Protein AF-A0A958RT63-F1 (afdb_monomer_lite)

Foldseek 3Di:
DDDDDDDPPQQDKDKDWDFFLWAVVFAADPVRHWDPDPPPPCQVVRFDFQLTHRHTRPPTDMDIDSFDWDDKDKAHQAFLCQFFVVDAQQQFGAPVRHGHDRRRHLGSTIWMWTWTDDPNATETEIEDAAFALDRPPRPRDCRLVSLLSVLQVVVCQAPVDHDPRTDDPDDHDDPPHWYKYWDFSNDALVPVVGNNSVSVVVLVVQWPKLDDDFDWFAFDLFPDPPTDTGDGITITTHPQKDFPDWDWQADDDKAWPFQPDFDPDDDPQWDWGWGDDPPTITIMIDGPSNVVQSVVDRGTDIDTDIDGHD

pLDDT: mean 93.47, std 10.34, range [34.5, 98.88]

Secondary structure (DSSP, 8-state):
----------PPPEEEEE--STTTTPPPPTTSPPP--TTSTTHHHHS-TTT--SSTTTT-EEEEESSPEEEEEEE---BHHHH-TT--GGGSB-TTSPBPPTT-BS-SS-EEEEEEEETTEEEEEEEE-PPPSS-TT-TT--HHHHHHHHHHHHHHHHH-PPPSS----SPPPPTT-EEEEEEE--S-TT-TTSHHHHHHHHHHHHSEES-SS----EE-SS--TT--EE--EEEEE-TTEEEEEEEE------EEEESSS------TTEEEEEEEETTEEEEEEEEHHHHHHHHH-SB--EEEEEEE--

Structure (mmCIF, N/CA/C/O backbone):
data_AF-A0A958RT63-F1
#
_entry.id   AF-A0A958RT63-F1
#
loop_
_atom_site.group_PDB
_atom_site.id
_atom_site.type_symbol
_atom_site.label_atom_id
_atom_site.label_alt_id
_atom_site.label_comp_id
_atom_site.label_asym_id
_atom_site.label_entity_id
_atom_site.label_seq_id
_atom_site.pdbx_PDB_ins_code
_atom_site.Cartn_x
_atom_site.Cartn_y
_atom_site.Cartn_z
_atom_site.occupancy
_atom_site.B_iso_or_equiv
_atom_site.auth_seq_id
_atom_site.auth_comp_id
_atom_site.auth_asym_id
_atom_site.auth_atom_id
_atom_site.pdbx_PDB_model_num
ATOM 1 N N . LEU A 1 1 ? -57.203 -2.622 -6.420 1.00 38.59 1 LEU A N 1
ATOM 2 C CA . LEU A 1 1 ? -55.963 -2.895 -7.184 1.00 38.59 1 LEU A CA 1
ATOM 3 C C . LEU A 1 1 ? -54.895 -1.883 -6.771 1.00 38.59 1 LEU A C 1
ATOM 5 O O . LEU A 1 1 ? -54.850 -0.788 -7.316 1.00 38.59 1 LEU A O 1
ATOM 9 N N . LYS A 1 2 ? -54.099 -2.206 -5.741 1.00 34.50 2 LYS A N 1
ATOM 10 C CA . LYS A 1 2 ? -52.935 -1.401 -5.338 1.00 34.50 2 LYS A CA 1
ATOM 11 C C . LYS A 1 2 ? -51.828 -1.645 -6.368 1.00 34.50 2 LYS A C 1
ATOM 13 O O . LYS A 1 2 ? -51.357 -2.772 -6.485 1.00 34.50 2 LYS A O 1
ATOM 18 N N . LYS A 1 3 ? -51.457 -0.621 -7.140 1.00 38.91 3 LYS A N 1
ATOM 19 C CA . LYS A 1 3 ? -50.271 -0.665 -8.003 1.00 38.91 3 LYS A CA 1
ATOM 20 C C . LYS A 1 3 ? -49.034 -0.583 -7.109 1.00 38.91 3 LYS A C 1
ATOM 22 O O . LYS A 1 3 ? -48.799 0.445 -6.484 1.00 38.91 3 LYS A O 1
ATOM 27 N N . PHE A 1 4 ? -48.280 -1.675 -7.045 1.00 39.59 4 PHE A N 1
ATOM 28 C CA . PHE A 1 4 ? -46.903 -1.676 -6.565 1.00 39.59 4 PHE A CA 1
ATOM 29 C C . PHE A 1 4 ? -46.057 -0.870 -7.558 1.00 39.59 4 PHE A C 1
ATOM 31 O O . PHE A 1 4 ? -45.876 -1.283 -8.701 1.00 39.59 4 PHE A O 1
ATOM 38 N N . GLY A 1 5 ? -45.597 0.307 -7.139 1.00 37.81 5 GLY A N 1
ATOM 39 C CA . GLY A 1 5 ? -44.543 1.040 -7.829 1.00 37.81 5 GLY A CA 1
ATOM 40 C C . GLY A 1 5 ? -43.202 0.502 -7.353 1.00 37.81 5 GLY A C 1
ATOM 41 O O . GLY A 1 5 ? -42.849 0.673 -6.191 1.00 37.81 5 GLY A O 1
ATOM 42 N N . MET A 1 6 ? -42.485 -0.184 -8.236 1.00 41.16 6 MET A N 1
ATOM 43 C CA . MET A 1 6 ? -41.121 -0.634 -7.988 1.00 41.16 6 MET A CA 1
ATOM 44 C C . MET A 1 6 ? -40.209 0.595 -8.082 1.00 41.16 6 MET A C 1
ATOM 46 O O . MET A 1 6 ? -39.990 1.134 -9.166 1.00 41.16 6 MET A O 1
ATOM 50 N N . GLN A 1 7 ? -39.754 1.094 -6.935 1.00 40.56 7 GLN A N 1
ATOM 51 C CA . GLN A 1 7 ? -38.815 2.206 -6.868 1.00 40.56 7 GLN A CA 1
ATOM 52 C C . GLN A 1 7 ? -37.409 1.633 -7.057 1.00 40.56 7 GLN A C 1
ATOM 54 O O . GLN A 1 7 ? -36.880 0.965 -6.171 1.00 40.56 7 GLN A O 1
ATOM 59 N N . PHE A 1 8 ? -36.812 1.854 -8.228 1.00 41.75 8 PHE A N 1
ATOM 60 C CA . PHE A 1 8 ? -35.381 1.637 -8.417 1.00 41.75 8 PHE A CA 1
ATOM 61 C C . PHE A 1 8 ? -34.641 2.688 -7.588 1.00 41.75 8 PHE A C 1
ATOM 63 O O . PHE A 1 8 ? -34.458 3.822 -8.023 1.00 41.75 8 PHE A O 1
ATOM 70 N N . ILE A 1 9 ? -34.255 2.330 -6.366 1.00 45.25 9 ILE A N 1
ATOM 71 C CA . ILE A 1 9 ? -33.308 3.121 -5.586 1.00 45.25 9 ILE A CA 1
ATOM 72 C C . ILE A 1 9 ? -31.926 2.754 -6.125 1.00 45.25 9 ILE A C 1
ATOM 74 O O . ILE A 1 9 ? -31.302 1.804 -5.664 1.00 45.25 9 ILE A O 1
ATOM 78 N N . SER A 1 10 ? -31.449 3.471 -7.142 1.00 53.66 10 SER A N 1
ATOM 79 C CA . SER A 1 10 ? -30.009 3.522 -7.382 1.00 53.66 10 SER A CA 1
ATOM 80 C C . SER A 1 10 ? -29.418 4.335 -6.234 1.00 53.66 10 SER A C 1
ATOM 82 O O . SER A 1 10 ? -29.466 5.566 -6.263 1.00 53.66 10 SER A O 1
ATOM 84 N N . THR A 1 11 ? -28.937 3.682 -5.178 1.00 57.94 11 THR A N 1
ATOM 85 C CA . THR A 1 11 ? -28.167 4.381 -4.147 1.00 57.94 11 THR A CA 1
ATOM 86 C C . THR A 1 11 ? -26.929 4.955 -4.838 1.00 57.94 11 THR A C 1
ATOM 88 O O . THR A 1 11 ? -26.168 4.181 -5.427 1.00 57.94 11 THR A O 1
ATOM 91 N N . PRO A 1 12 ? -26.736 6.287 -4.864 1.00 84.19 12 PRO A N 1
ATOM 92 C CA . PRO A 1 12 ? -25.543 6.856 -5.469 1.00 84.19 12 PRO A CA 1
ATOM 93 C C . PRO A 1 12 ? -24.322 6.349 -4.701 1.00 84.19 12 PRO A C 1
ATOM 95 O O . PRO A 1 12 ? -24.354 6.248 -3.473 1.00 84.19 12 PRO A O 1
ATOM 98 N N . PHE A 1 13 ? -23.252 6.023 -5.424 1.00 91.00 13 PHE A N 1
ATOM 99 C CA . PHE A 1 13 ? -21.972 5.745 -4.787 1.00 91.00 13 PHE A CA 1
ATOM 100 C C . PHE A 1 13 ? -21.527 6.976 -3.984 1.00 91.00 13 PHE A C 1
ATOM 102 O O . PHE A 1 13 ? -21.647 8.108 -4.456 1.00 91.00 13 PHE A O 1
ATOM 109 N N . GLN A 1 14 ? -21.003 6.752 -2.784 1.00 94.88 14 GLN A N 1
ATOM 110 C CA . GLN A 1 14 ? -20.321 7.763 -1.983 1.00 94.88 14 GLN A CA 1
ATOM 111 C C . GLN A 1 14 ? -18.811 7.579 -2.104 1.00 94.88 14 GLN A C 1
ATOM 113 O O . GLN A 1 14 ? -18.338 6.465 -2.326 1.00 94.88 14 GLN A O 1
ATOM 118 N N . SER A 1 15 ? -18.046 8.656 -1.939 1.00 95.50 15 SER A N 1
ATOM 119 C CA . SER A 1 15 ? -16.586 8.607 -2.017 1.00 95.50 15 SER A CA 1
ATOM 120 C C . SER A 1 15 ? -15.923 9.296 -0.831 1.00 95.50 15 SER A C 1
ATOM 122 O O . SER A 1 15 ? -16.314 10.403 -0.461 1.00 95.50 15 SER A O 1
ATOM 124 N N . ALA A 1 16 ? -14.861 8.694 -0.308 1.00 96.25 16 ALA A N 1
ATOM 125 C CA . ALA A 1 16 ? -13.940 9.306 0.639 1.00 96.25 16 ALA A CA 1
ATOM 126 C C . ALA A 1 16 ? -12.536 9.290 0.029 1.00 96.25 16 ALA A C 1
ATOM 128 O O . ALA A 1 16 ? -11.854 8.280 0.104 1.00 96.25 16 ALA A O 1
ATOM 129 N N . ILE A 1 17 ? -12.120 10.392 -0.597 1.00 96.69 17 ILE A N 1
ATOM 130 C CA . ILE A 1 17 ? -10.782 10.554 -1.193 1.00 96.69 17 ILE A CA 1
ATOM 131 C C . ILE A 1 17 ? -10.013 11.564 -0.353 1.00 96.69 17 ILE A C 1
ATOM 133 O O . ILE A 1 17 ? -10.560 12.628 -0.036 1.00 96.69 17 ILE A O 1
ATOM 137 N N . ARG A 1 18 ? -8.783 11.245 0.054 1.00 97.19 18 ARG A N 1
ATOM 138 C CA . ARG A 1 18 ? -8.004 12.106 0.950 1.00 97.19 18 ARG A CA 1
ATOM 139 C C . ARG A 1 18 ? -6.568 12.285 0.467 1.00 97.19 18 ARG A C 1
ATOM 141 O O . ARG A 1 18 ? -5.978 11.329 -0.032 1.00 97.19 18 ARG A O 1
ATOM 148 N N . PRO A 1 19 ? -6.025 13.511 0.600 1.00 97.12 19 PRO A N 1
ATOM 149 C CA . PRO A 1 19 ? -4.673 13.798 0.159 1.00 97.12 19 PRO A CA 1
ATOM 150 C C . PRO A 1 19 ? -3.654 12.992 0.967 1.00 97.12 19 PRO A C 1
ATOM 152 O O . PRO A 1 19 ? -3.833 12.761 2.165 1.00 97.12 19 PRO A O 1
ATOM 155 N N . ALA A 1 20 ? -2.594 12.562 0.297 1.00 97.50 20 ALA A N 1
ATOM 156 C CA . ALA A 1 20 ? -1.406 11.983 0.911 1.00 97.50 20 ALA A CA 1
ATOM 157 C C . ALA A 1 20 ? -0.400 13.079 1.330 1.00 97.50 20 ALA A C 1
ATOM 159 O O . ALA A 1 20 ? -0.433 14.184 0.784 1.00 97.50 20 ALA A O 1
ATOM 160 N N . ASN A 1 21 ? 0.501 12.785 2.276 1.00 97.94 21 ASN A N 1
ATOM 161 C CA . ASN A 1 21 ? 1.592 13.703 2.645 1.00 97.94 21 ASN A CA 1
ATOM 162 C C . ASN A 1 21 ? 2.723 13.771 1.606 1.00 97.94 21 ASN A C 1
ATOM 164 O O . ASN A 1 21 ? 3.535 14.696 1.633 1.00 97.94 21 ASN A O 1
ATOM 168 N N . THR A 1 22 ? 2.797 12.800 0.706 1.00 97.25 22 THR A N 1
ATOM 169 C CA . THR A 1 22 ? 3.722 12.747 -0.423 1.00 97.25 22 THR A CA 1
ATOM 170 C C . THR A 1 22 ? 3.609 14.010 -1.275 1.00 97.25 22 THR A C 1
ATOM 172 O O . THR A 1 22 ? 2.525 14.467 -1.646 1.00 97.25 22 THR A O 1
ATOM 175 N N . GLY A 1 23 ? 4.761 14.604 -1.567 1.00 96.38 23 GLY A N 1
ATOM 176 C CA . GLY A 1 23 ? 4.901 15.778 -2.415 1.00 96.38 23 GLY A CA 1
ATOM 177 C C . GLY A 1 23 ? 4.443 17.094 -1.784 1.00 96.38 23 GLY A C 1
ATOM 178 O O . GLY A 1 23 ? 4.490 18.127 -2.453 1.00 96.38 23 GLY A O 1
ATOM 179 N N . MET A 1 24 ? 4.024 17.107 -0.514 1.00 95.69 24 MET A N 1
ATOM 180 C CA . MET A 1 24 ? 3.561 18.329 0.155 1.00 95.69 24 MET A CA 1
ATOM 181 C C . MET A 1 24 ? 4.664 19.388 0.269 1.00 95.69 24 MET A C 1
ATOM 183 O O . MET A 1 24 ? 4.371 20.581 0.180 1.00 95.69 24 MET A O 1
ATOM 187 N N . ASN A 1 25 ? 5.929 18.966 0.377 1.00 94.69 25 ASN A N 1
ATOM 188 C CA . ASN A 1 25 ? 7.102 19.845 0.333 1.00 94.69 25 ASN A CA 1
ATOM 189 C C . ASN A 1 25 ? 7.843 19.806 -1.015 1.00 94.69 25 ASN A C 1
ATOM 191 O O . ASN A 1 25 ? 9.007 20.216 -1.090 1.00 94.69 25 ASN A O 1
ATOM 195 N N . ALA A 1 26 ? 7.207 19.305 -2.080 1.00 96.19 26 ALA A N 1
ATOM 196 C CA . ALA A 1 26 ? 7.799 19.332 -3.412 1.00 96.19 26 ALA A CA 1
ATOM 197 C C . ALA A 1 26 ? 8.073 20.777 -3.856 1.00 96.19 26 ALA A C 1
ATOM 199 O O . ALA A 1 26 ? 7.356 21.723 -3.506 1.00 96.19 26 ALA A O 1
ATOM 200 N N . LYS A 1 27 ? 9.122 20.960 -4.656 1.00 96.31 27 LYS A N 1
ATOM 201 C CA . LYS A 1 27 ? 9.518 22.267 -5.180 1.00 96.31 27 LYS A CA 1
ATOM 202 C C . LYS A 1 27 ? 8.966 22.472 -6.579 1.00 96.31 27 LYS A C 1
ATOM 204 O O . LYS A 1 27 ? 8.970 21.572 -7.415 1.00 96.31 27 LYS A O 1
ATOM 209 N N . LYS A 1 28 ? 8.552 23.708 -6.832 1.00 96.25 28 LYS A N 1
ATOM 210 C CA . LYS A 1 28 ? 8.104 24.155 -8.146 1.00 96.25 28 LYS A CA 1
ATOM 211 C C . LYS A 1 28 ? 9.287 24.440 -9.069 1.00 96.25 28 LYS A C 1
ATOM 213 O O . LYS A 1 28 ? 10.361 24.844 -8.620 1.00 96.25 28 LYS A O 1
ATOM 218 N N . LEU A 1 29 ? 9.050 24.270 -10.362 1.00 94.56 29 LEU A N 1
ATOM 219 C CA . LEU A 1 29 ? 9.883 24.771 -11.446 1.00 94.56 29 LEU A CA 1
ATOM 220 C C . LEU A 1 29 ? 9.826 26.315 -11.507 1.00 94.56 29 LEU A C 1
ATOM 222 O O . LEU A 1 29 ? 8.943 26.922 -10.891 1.00 94.56 29 LEU A O 1
ATOM 226 N N . PRO A 1 30 ? 10.738 26.979 -12.250 1.00 94.88 30 PRO A N 1
ATOM 227 C CA . PRO A 1 30 ? 10.751 28.442 -12.371 1.00 94.88 30 PRO A CA 1
ATOM 228 C C . PRO A 1 30 ? 9.450 29.060 -12.906 1.00 94.88 30 PRO A C 1
ATOM 230 O O . PRO A 1 30 ? 9.164 30.218 -12.616 1.00 94.88 30 PRO A O 1
ATOM 233 N N . ASP A 1 31 ? 8.657 28.299 -13.663 1.00 94.88 31 ASP A N 1
ATOM 234 C CA . ASP A 1 31 ? 7.349 28.712 -14.189 1.00 94.88 31 ASP A CA 1
ATOM 235 C C . ASP A 1 31 ? 6.191 28.534 -13.182 1.00 94.88 31 ASP A C 1
ATOM 237 O O . ASP A 1 31 ? 5.042 28.850 -13.485 1.00 94.88 31 ASP A O 1
ATOM 241 N N . GLY A 1 32 ? 6.482 28.041 -11.974 1.00 95.31 32 GLY A N 1
ATOM 242 C CA . GLY A 1 32 ? 5.507 27.806 -10.913 1.00 95.31 32 GLY A CA 1
ATOM 243 C C . GLY A 1 32 ? 4.777 26.459 -10.985 1.00 95.31 32 GLY A C 1
ATOM 244 O O . GLY A 1 32 ? 3.941 26.199 -10.111 1.00 95.31 32 GLY A O 1
ATOM 245 N N . SER A 1 33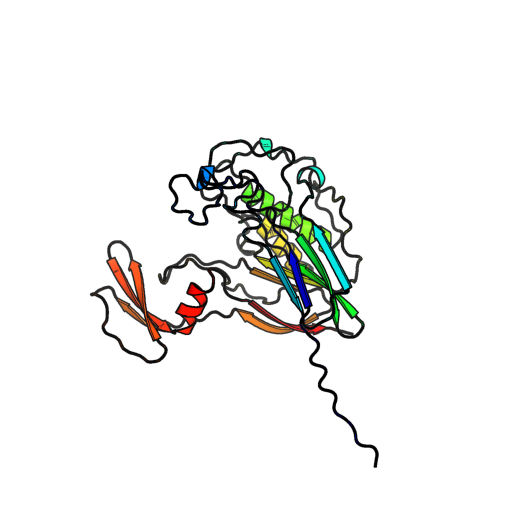 ? 5.083 25.608 -11.969 1.00 95.50 33 SER A N 1
ATOM 246 C CA . SER A 1 33 ? 4.536 24.252 -12.100 1.00 95.50 33 SER A CA 1
ATOM 247 C C . SER A 1 33 ? 5.326 23.219 -11.283 1.00 95.50 33 SER A C 1
ATOM 249 O O . SER A 1 33 ? 6.412 23.503 -10.780 1.00 95.50 33 SER A O 1
ATOM 251 N N . TYR A 1 34 ? 4.778 22.014 -11.126 1.00 96.38 34 TYR A N 1
ATOM 252 C CA . TYR A 1 34 ? 5.502 20.856 -10.596 1.00 96.38 34 TYR A CA 1
ATOM 253 C C . TYR A 1 34 ? 5.898 19.930 -11.749 1.00 96.38 34 TYR A C 1
ATOM 255 O O . TYR A 1 34 ? 5.151 19.798 -12.718 1.00 96.38 34 TYR A O 1
ATOM 263 N N . THR A 1 35 ? 7.046 19.260 -11.640 1.00 92.88 35 THR A N 1
ATOM 264 C CA . THR A 1 35 ? 7.364 18.157 -12.558 1.00 92.88 35 THR A CA 1
ATOM 265 C C . THR A 1 35 ? 6.548 16.921 -12.180 1.00 92.88 35 THR A C 1
ATOM 267 O O . THR A 1 35 ? 6.271 16.690 -11.010 1.00 92.88 35 THR A O 1
ATOM 270 N N . THR A 1 36 ? 6.191 16.099 -13.160 1.00 90.94 36 THR A N 1
ATOM 271 C CA . THR A 1 36 ? 5.646 14.744 -12.950 1.00 90.94 36 THR A CA 1
ATOM 272 C C . THR A 1 36 ? 6.574 13.672 -13.521 1.00 90.94 36 THR A C 1
ATOM 274 O O . THR A 1 36 ? 6.259 12.488 -13.510 1.00 90.94 36 THR A O 1
ATOM 277 N N . ASN A 1 37 ? 7.728 14.087 -14.052 1.00 88.25 37 ASN A N 1
ATOM 278 C CA . ASN A 1 37 ? 8.655 13.224 -14.761 1.00 88.25 37 ASN A CA 1
ATOM 279 C C . ASN A 1 37 ? 9.886 12.940 -13.897 1.00 88.25 37 ASN A C 1
ATOM 281 O O . ASN A 1 37 ? 10.721 13.822 -13.673 1.00 88.25 37 ASN A O 1
ATOM 285 N N . THR A 1 38 ? 10.033 11.687 -13.476 1.00 82.56 38 THR A N 1
ATOM 286 C CA . THR A 1 38 ? 11.207 11.175 -12.755 1.00 82.56 38 THR A CA 1
ATOM 287 C C . THR A 1 38 ? 12.463 11.078 -13.630 1.00 82.56 38 THR A C 1
ATOM 289 O O . THR A 1 38 ? 13.547 10.859 -13.107 1.00 82.56 38 THR A O 1
ATOM 292 N N . ASN A 1 39 ? 12.373 11.316 -14.945 1.00 86.19 39 ASN A N 1
ATOM 293 C CA . ASN A 1 39 ? 13.539 11.478 -15.826 1.00 86.19 39 ASN A CA 1
ATOM 294 C C . ASN A 1 39 ? 14.049 12.926 -15.898 1.00 86.19 39 ASN A C 1
ATOM 296 O O . ASN A 1 39 ? 15.041 13.198 -16.574 1.00 86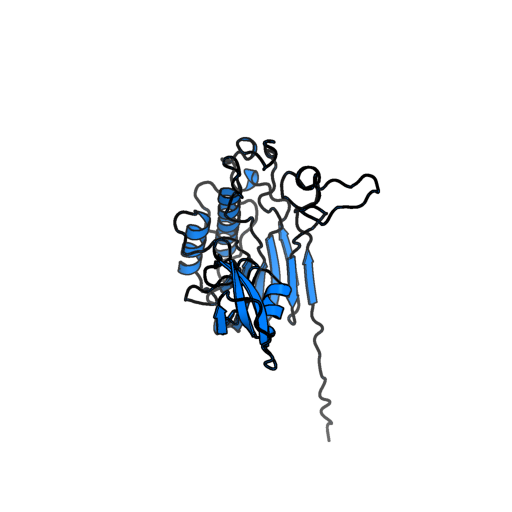.19 39 ASN A O 1
ATOM 300 N N . HIS A 1 40 ? 13.380 13.881 -15.243 1.00 86.19 40 HIS A N 1
ATOM 301 C CA . HIS A 1 40 ? 13.876 15.253 -15.172 1.00 86.19 40 HIS A CA 1
ATOM 302 C C . HIS A 1 40 ? 15.245 15.270 -14.463 1.00 86.19 40 HIS A C 1
ATOM 304 O O . HIS A 1 40 ? 15.350 14.700 -13.381 1.00 86.19 40 HIS A O 1
ATOM 310 N N . PRO A 1 41 ? 16.290 15.942 -14.982 1.00 87.31 41 PRO A N 1
ATOM 311 C CA . PRO A 1 41 ? 17.648 15.855 -14.420 1.00 87.31 41 PRO A CA 1
ATOM 312 C C . PRO A 1 41 ? 17.733 16.269 -12.942 1.00 87.31 41 PRO A C 1
ATOM 314 O O . PRO A 1 41 ? 18.553 15.749 -12.191 1.00 87.31 41 PRO A O 1
ATOM 317 N N . ASP A 1 42 ? 16.851 17.172 -12.510 1.00 90.38 42 ASP A N 1
ATOM 318 C CA . ASP A 1 42 ? 16.749 17.626 -11.121 1.00 90.38 42 ASP A CA 1
ATOM 319 C C . ASP A 1 42 ? 15.573 17.014 -10.336 1.00 90.38 42 ASP A C 1
ATOM 321 O O . ASP A 1 42 ? 15.233 17.543 -9.278 1.00 90.38 42 ASP A O 1
ATOM 325 N N . TRP A 1 43 ? 14.935 15.930 -10.808 1.00 90.12 43 TRP A N 1
ATOM 326 C CA . TRP A 1 43 ? 13.744 15.350 -10.155 1.00 90.12 43 TRP A CA 1
ATOM 327 C C . TRP A 1 43 ? 13.960 15.143 -8.652 1.00 90.12 43 TRP A C 1
ATOM 329 O O . TRP A 1 43 ? 13.121 15.524 -7.842 1.00 90.12 43 TRP A O 1
ATOM 339 N N . LEU A 1 44 ? 15.140 14.651 -8.263 1.00 90.25 44 LEU A N 1
ATOM 340 C CA . LEU A 1 44 ? 15.462 14.369 -6.870 1.00 90.25 44 LEU A CA 1
ATOM 341 C C . LEU A 1 44 ? 15.559 15.648 -6.021 1.00 90.25 44 LEU A C 1
ATOM 343 O O . LEU A 1 44 ? 15.223 15.644 -4.841 1.00 90.25 44 LEU A O 1
ATOM 347 N N . LYS A 1 45 ? 15.995 16.775 -6.598 1.00 92.00 45 LYS A N 1
ATOM 348 C CA . LYS A 1 45 ? 16.037 18.076 -5.901 1.00 92.00 45 LYS A CA 1
ATOM 349 C C . LYS A 1 45 ? 14.653 18.716 -5.784 1.00 92.00 45 LYS A C 1
ATOM 351 O O . LYS A 1 45 ? 14.459 19.540 -4.886 1.00 92.00 45 LYS A O 1
ATOM 356 N N . LEU A 1 46 ? 13.755 18.374 -6.708 1.00 95.00 46 LEU A N 1
ATOM 357 C CA . LEU A 1 46 ? 12.381 18.866 -6.778 1.00 95.00 46 LEU A CA 1
ATOM 358 C C . LEU A 1 46 ? 11.424 18.045 -5.906 1.00 95.00 46 LEU A C 1
ATOM 360 O O . LEU A 1 46 ? 10.455 18.605 -5.404 1.00 95.00 46 LEU A O 1
ATOM 364 N N . ALA A 1 47 ? 11.714 16.763 -5.684 1.00 94.88 47 ALA A N 1
ATOM 365 C CA . ALA A 1 47 ? 10.919 15.898 -4.827 1.00 94.88 47 ALA A CA 1
ATOM 366 C C . ALA A 1 47 ? 10.905 16.367 -3.361 1.00 94.88 47 ALA A C 1
ATOM 368 O O . ALA A 1 47 ? 11.908 16.883 -2.840 1.00 94.88 47 ALA A O 1
ATOM 369 N N . ASP A 1 48 ? 9.773 16.127 -2.697 1.00 95.25 48 ASP A N 1
ATOM 370 C CA . ASP A 1 48 ? 9.628 16.247 -1.249 1.00 95.25 48 ASP A CA 1
ATOM 371 C C . ASP A 1 48 ? 10.705 15.414 -0.543 1.00 95.25 48 ASP A C 1
ATOM 373 O O . ASP A 1 48 ? 10.945 14.250 -0.864 1.00 95.25 48 ASP A O 1
ATOM 377 N N . HIS A 1 49 ? 11.379 16.055 0.408 1.00 92.06 49 HIS A N 1
ATOM 378 C CA . HIS A 1 49 ? 12.471 15.476 1.181 1.00 92.06 49 HIS A CA 1
ATOM 379 C C . HIS A 1 49 ? 12.049 14.377 2.137 1.00 92.06 49 HIS A C 1
ATOM 381 O O . HIS A 1 49 ? 12.774 13.403 2.308 1.00 92.06 49 HIS A O 1
ATOM 387 N N . ASP A 1 50 ? 10.891 14.537 2.756 1.00 92.25 50 ASP A N 1
ATOM 388 C CA . ASP A 1 50 ? 10.511 13.715 3.894 1.00 92.25 50 ASP A CA 1
ATOM 389 C C . ASP A 1 50 ? 9.691 12.504 3.467 1.00 92.25 50 ASP A C 1
ATOM 391 O O . ASP A 1 50 ? 9.887 11.395 3.966 1.00 92.25 50 ASP A O 1
ATOM 395 N N . ASN A 1 51 ? 8.769 12.721 2.530 1.00 94.06 51 ASN A N 1
ATOM 396 C CA . ASN A 1 51 ? 7.767 11.731 2.151 1.00 94.06 51 ASN A CA 1
ATOM 397 C C . ASN A 1 51 ? 7.895 11.261 0.704 1.00 94.06 51 ASN A C 1
ATOM 399 O O . ASN A 1 51 ? 7.121 10.403 0.303 1.00 94.06 51 ASN A O 1
ATOM 403 N N . PHE A 1 52 ? 8.868 11.780 -0.059 1.00 93.62 52 PHE A N 1
ATOM 404 C CA . PHE A 1 52 ? 8.918 11.653 -1.519 1.00 93.62 52 PHE A CA 1
ATOM 405 C C . PHE A 1 52 ? 7.680 12.275 -2.201 1.00 93.62 52 PHE A C 1
ATOM 407 O O . PHE A 1 52 ? 6.733 12.702 -1.546 1.00 93.62 52 PHE A O 1
ATOM 414 N N . GLY A 1 53 ? 7.712 12.397 -3.527 1.00 95.12 53 GLY A N 1
ATOM 415 C CA . GLY A 1 53 ? 6.653 12.974 -4.354 1.00 95.12 53 GLY A CA 1
ATOM 416 C C . GLY A 1 53 ? 7.104 14.258 -5.047 1.00 95.12 53 GLY A C 1
ATOM 417 O O . GLY A 1 53 ? 7.767 15.107 -4.452 1.00 95.12 53 GLY A O 1
ATOM 418 N N . LEU A 1 54 ? 6.776 14.388 -6.326 1.00 96.56 54 LEU A N 1
ATOM 419 C CA . LEU A 1 54 ? 7.140 15.492 -7.208 1.00 96.56 54 LEU A CA 1
ATOM 420 C C . LEU A 1 54 ? 6.082 16.603 -7.242 1.00 96.56 54 LEU A C 1
ATOM 422 O O . LEU A 1 54 ? 6.383 17.710 -7.689 1.00 96.56 54 LEU A O 1
ATOM 426 N N . PHE A 1 55 ? 4.872 16.337 -6.746 1.00 96.81 55 PHE A N 1
ATOM 427 C CA . PHE A 1 55 ? 3.796 17.317 -6.606 1.00 96.81 55 PHE A CA 1
ATOM 428 C C . PHE A 1 55 ? 2.889 17.002 -5.403 1.00 96.81 55 PHE A C 1
ATOM 430 O O . PHE A 1 55 ? 2.798 15.843 -5.000 1.00 96.81 55 PHE A O 1
ATOM 437 N N . PRO A 1 56 ? 2.191 18.001 -4.829 1.00 97.50 56 PRO A N 1
ATOM 438 C CA . PRO A 1 56 ? 1.374 17.806 -3.635 1.00 97.50 56 PRO A CA 1
ATOM 439 C C . PRO A 1 56 ? 0.311 16.721 -3.797 1.00 97.50 56 PRO A C 1
ATOM 441 O O . PRO A 1 56 ? -0.437 16.724 -4.777 1.00 97.50 56 PRO A O 1
ATOM 444 N N . ALA A 1 57 ? 0.212 15.853 -2.789 1.00 96.19 57 ALA A N 1
ATOM 445 C CA . ALA A 1 57 ? -0.761 14.771 -2.700 1.00 96.19 57 ALA A CA 1
ATOM 446 C C . ALA A 1 57 ? -0.626 13.692 -3.797 1.00 96.19 57 ALA A C 1
ATOM 448 O O . ALA A 1 57 ? -1.585 12.964 -4.079 1.00 96.19 57 ALA A O 1
ATOM 449 N N . GLU A 1 58 ? 0.556 13.552 -4.406 1.00 95.56 58 GLU A N 1
ATOM 450 C CA . GLU A 1 58 ? 0.891 12.392 -5.243 1.00 95.56 58 GLU A CA 1
ATOM 451 C C . GLU A 1 58 ? 0.643 11.098 -4.450 1.00 95.56 58 GLU A C 1
ATOM 453 O O . GLU A 1 58 ? 0.898 11.071 -3.258 1.00 95.56 58 GLU A O 1
ATOM 458 N N . TYR A 1 59 ? 0.108 10.034 -5.049 1.00 94.81 59 TYR A N 1
ATOM 459 C CA . TYR A 1 59 ? -0.252 8.787 -4.335 1.00 94.81 59 TYR A CA 1
ATOM 460 C C . TYR A 1 59 ? -1.368 8.907 -3.275 1.00 94.81 59 TYR A C 1
ATOM 462 O O . TYR A 1 59 ? -1.462 8.077 -2.370 1.00 94.81 59 TYR A O 1
ATOM 470 N N . SER A 1 60 ? -2.244 9.912 -3.391 1.00 96.75 60 SER A N 1
ATOM 471 C CA . SER A 1 60 ? -3.493 9.970 -2.616 1.00 96.75 60 SER A CA 1
ATOM 472 C C . SER A 1 60 ? -4.329 8.698 -2.759 1.00 96.75 60 SER A C 1
ATOM 474 O O . SER A 1 60 ? -4.361 8.063 -3.812 1.00 96.75 60 SER A O 1
ATOM 476 N N . SER A 1 61 ? -5.065 8.368 -1.706 1.00 95.56 61 SER A N 1
ATOM 477 C CA . SER A 1 61 ? -5.897 7.171 -1.601 1.00 95.56 61 SER A CA 1
ATOM 478 C C . SER A 1 61 ? -7.374 7.543 -1.436 1.00 95.56 61 SER A C 1
ATOM 480 O O . SER A 1 61 ? -7.738 8.680 -1.102 1.00 95.56 61 SER A O 1
ATOM 482 N N . GLY A 1 62 ? -8.263 6.581 -1.683 1.00 95.94 62 GLY A N 1
ATOM 483 C CA . GLY A 1 62 ? -9.678 6.787 -1.420 1.00 95.94 62 GLY A CA 1
ATOM 484 C C . GLY A 1 62 ? -10.543 5.539 -1.505 1.00 95.94 62 GLY A C 1
ATOM 485 O O . GLY A 1 62 ? -10.152 4.519 -2.063 1.00 95.94 62 GLY A O 1
ATOM 486 N N . LEU A 1 63 ? -11.748 5.662 -0.951 1.00 97.75 63 LEU A N 1
ATOM 487 C CA . LEU A 1 63 ? -12.823 4.677 -1.008 1.00 97.75 63 LEU A CA 1
ATOM 488 C C . LEU A 1 63 ? -13.939 5.174 -1.923 1.00 97.75 63 LEU A C 1
ATOM 490 O O . LEU A 1 63 ? -14.349 6.331 -1.813 1.00 97.75 63 LEU A O 1
ATOM 494 N N . ILE A 1 64 ? -14.503 4.284 -2.738 1.00 97.31 64 ILE A N 1
ATOM 495 C CA . ILE A 1 64 ? -15.803 4.477 -3.388 1.00 97.31 64 ILE A CA 1
ATOM 496 C C . ILE A 1 64 ? -16.727 3.355 -2.909 1.00 97.31 64 ILE A C 1
ATOM 498 O O . ILE A 1 64 ? -16.397 2.180 -3.037 1.00 97.31 64 ILE A O 1
ATOM 502 N N . SER A 1 65 ? -17.880 3.707 -2.344 1.00 96.44 65 SER A N 1
ATOM 503 C CA . SER A 1 65 ? -18.774 2.781 -1.646 1.00 96.44 65 SER A CA 1
ATOM 504 C C . SER A 1 65 ? -20.213 2.898 -2.144 1.00 96.44 65 SER A C 1
ATOM 506 O O . SER A 1 65 ? -20.751 3.997 -2.260 1.00 96.44 65 SER A O 1
ATOM 508 N N . LYS A 1 66 ? -20.871 1.757 -2.389 1.00 95.50 66 LYS A N 1
ATOM 509 C CA . LYS A 1 66 ? -22.338 1.692 -2.571 1.00 95.50 66 LYS A CA 1
ATOM 510 C C . LYS A 1 66 ? -23.098 1.819 -1.245 1.00 95.50 66 LYS A C 1
ATOM 512 O O . LYS A 1 66 ? -24.294 2.098 -1.245 1.00 95.50 66 LYS A O 1
ATOM 517 N N . PHE A 1 67 ? -22.411 1.577 -0.132 1.00 95.56 67 PHE A N 1
ATOM 518 C CA . PHE A 1 67 ? -22.941 1.670 1.222 1.00 95.56 67 PHE A CA 1
ATOM 519 C C . PHE A 1 67 ? -22.737 3.084 1.784 1.00 95.56 67 PHE A C 1
ATOM 521 O O . PHE A 1 67 ? -21.702 3.695 1.492 1.00 95.56 67 PHE A O 1
ATOM 528 N N . PRO A 1 68 ? -23.671 3.610 2.598 1.00 95.94 68 PRO A N 1
ATOM 529 C CA . PRO A 1 68 ? -23.515 4.920 3.223 1.00 95.94 68 PRO A CA 1
ATOM 530 C C . PRO A 1 68 ? -22.242 5.008 4.068 1.00 95.94 68 PRO A C 1
ATOM 532 O O . PRO A 1 68 ? -21.967 4.093 4.842 1.00 95.94 68 PRO A O 1
ATOM 535 N N . ILE A 1 69 ? -21.506 6.114 3.947 1.00 97.19 69 ILE A N 1
ATOM 536 C CA . ILE A 1 69 ? -20.372 6.467 4.807 1.00 97.19 69 ILE A CA 1
ATOM 537 C C . ILE A 1 69 ? -20.917 7.270 5.995 1.00 97.19 69 ILE A C 1
ATOM 539 O O . ILE A 1 69 ? -21.537 8.315 5.803 1.00 97.19 69 ILE A O 1
ATOM 543 N N . LEU A 1 70 ? -20.699 6.789 7.221 1.00 96.94 70 LEU A N 1
ATOM 544 C CA . LEU A 1 70 ? -21.106 7.482 8.453 1.00 96.94 70 LEU A CA 1
ATOM 545 C C . LEU A 1 70 ? -20.015 8.374 9.014 1.00 96.94 70 LEU A C 1
ATOM 547 O O . LEU A 1 70 ? -20.298 9.446 9.540 1.00 96.94 70 LEU A O 1
ATOM 551 N N . ASN A 1 71 ? -18.781 7.888 8.960 1.00 97.56 71 ASN A N 1
ATOM 552 C CA . ASN A 1 71 ? -17.651 8.542 9.581 1.00 97.56 71 ASN A CA 1
ATOM 553 C C . ASN A 1 71 ? -16.400 8.327 8.740 1.00 97.56 71 ASN A C 1
ATOM 555 O O . ASN A 1 71 ? -16.259 7.322 8.042 1.00 97.56 71 ASN A O 1
ATOM 559 N N . LEU A 1 72 ? -15.493 9.288 8.831 1.00 97.69 72 LEU A N 1
ATOM 560 C CA . LEU A 1 72 ? -14.185 9.212 8.218 1.00 97.69 72 LEU A CA 1
ATOM 561 C C . LEU A 1 72 ? -13.164 9.801 9.180 1.00 97.69 72 LEU A C 1
ATOM 563 O O . LEU A 1 72 ? -13.193 10.998 9.463 1.00 97.69 72 LEU A O 1
ATOM 567 N N . ASN A 1 73 ? -12.242 8.960 9.625 1.00 97.56 73 ASN A N 1
ATOM 568 C CA . ASN A 1 73 ? -11.075 9.357 10.387 1.00 97.56 73 ASN A CA 1
ATOM 569 C C . ASN A 1 73 ? -9.833 9.239 9.496 1.00 97.56 73 ASN A C 1
ATOM 571 O O . ASN A 1 73 ? -9.629 8.222 8.836 1.00 97.56 73 ASN A O 1
ATOM 575 N N . VAL A 1 74 ? -9.018 10.290 9.451 1.00 98.00 74 VAL A N 1
ATOM 576 C CA . VAL A 1 74 ? -7.813 10.355 8.615 1.00 98.00 74 VAL A CA 1
ATOM 577 C C . VAL A 1 74 ? -6.652 10.735 9.507 1.00 98.00 74 VAL A C 1
ATOM 579 O O . VAL A 1 74 ? -6.716 11.744 10.203 1.00 98.00 74 VAL A O 1
ATOM 582 N N . ILE A 1 75 ? -5.594 9.938 9.462 1.00 98.19 75 ILE A N 1
ATOM 583 C CA . ILE A 1 75 ? -4.372 10.161 10.219 1.00 98.19 75 ILE A CA 1
ATOM 584 C C . ILE A 1 75 ? -3.261 10.379 9.204 1.00 98.19 75 ILE A C 1
ATOM 586 O O . ILE A 1 75 ? -2.822 9.450 8.526 1.00 98.19 75 ILE A O 1
ATOM 590 N N . SER A 1 76 ? -2.825 11.624 9.084 1.00 95.94 76 SER A N 1
ATOM 591 C CA . SER A 1 76 ? -1.715 12.013 8.213 1.00 95.94 76 SER A CA 1
ATOM 592 C C . SER A 1 76 ? -0.620 12.737 8.994 1.00 95.94 76 SER A C 1
ATOM 594 O O . SER A 1 76 ? 0.549 12.610 8.673 1.00 95.94 76 SER A O 1
ATOM 596 N N . ASP A 1 77 ? -0.950 13.445 10.065 1.00 95.94 77 ASP A N 1
ATOM 597 C CA . ASP A 1 77 ? -0.034 14.316 10.806 1.00 95.94 77 ASP A CA 1
ATOM 598 C C . ASP A 1 77 ? 0.586 13.677 12.061 1.00 95.94 77 ASP A C 1
ATOM 600 O O . ASP A 1 77 ? 1.364 14.332 12.760 1.00 95.94 77 ASP A O 1
ATOM 604 N N . LEU A 1 78 ? 0.298 12.398 12.339 1.00 97.69 78 LEU A N 1
ATOM 605 C CA . LEU A 1 78 ? 0.914 11.659 13.444 1.00 97.69 78 LEU A CA 1
ATOM 606 C C . LEU A 1 78 ? 2.432 11.614 13.254 1.00 97.69 78 LEU A C 1
ATOM 608 O O . LEU A 1 78 ? 2.920 11.000 12.305 1.00 97.69 78 LEU A O 1
ATOM 612 N N . LYS A 1 79 ? 3.190 12.225 14.167 1.00 97.62 79 LYS A N 1
ATOM 613 C CA . LYS A 1 79 ? 4.655 12.177 14.126 1.00 97.62 79 LYS A CA 1
ATOM 614 C C . LYS A 1 79 ? 5.143 10.801 14.543 1.00 97.62 79 LYS A C 1
ATOM 616 O O . LYS A 1 79 ? 4.631 10.221 15.497 1.00 97.62 79 LYS A O 1
ATOM 621 N N . TRP A 1 80 ? 6.176 10.294 13.876 1.00 97.31 80 TRP A N 1
ATOM 622 C CA . TRP A 1 80 ? 6.706 8.967 14.183 1.00 97.31 80 TRP A CA 1
ATOM 623 C C . TRP A 1 80 ? 7.211 8.888 15.624 1.00 97.31 80 TRP A C 1
ATOM 625 O O . TRP A 1 80 ? 6.835 7.975 16.345 1.00 97.31 80 TRP A O 1
ATOM 635 N N . LYS A 1 81 ? 7.934 9.903 16.102 1.00 96.19 81 LYS A N 1
ATOM 636 C CA . LYS A 1 81 ? 8.375 9.989 17.505 1.00 96.19 81 LYS A CA 1
ATOM 637 C C . LYS A 1 81 ? 7.237 9.970 18.541 1.00 96.19 81 LYS A C 1
ATOM 639 O O . LYS A 1 81 ? 7.487 9.661 19.698 1.00 96.19 81 LYS A O 1
ATOM 644 N N . ASP A 1 82 ? 6.010 10.325 18.155 1.00 96.62 82 ASP A N 1
ATOM 645 C CA . ASP A 1 82 ? 4.853 10.301 19.057 1.00 96.62 82 ASP A CA 1
ATOM 646 C C . ASP A 1 82 ? 4.202 8.906 19.073 1.00 96.62 82 ASP A C 1
ATOM 648 O O . ASP A 1 82 ? 3.445 8.592 19.985 1.00 96.62 82 ASP A O 1
ATOM 652 N N . PHE A 1 83 ? 4.512 8.059 18.084 1.00 97.19 83 PHE A N 1
ATOM 653 C CA . PHE A 1 83 ? 4.165 6.640 18.061 1.00 97.19 83 PHE A CA 1
ATOM 654 C C . PHE A 1 83 ? 5.285 5.757 18.622 1.00 97.19 83 PHE A C 1
ATOM 656 O O . PHE A 1 83 ? 4.986 4.812 19.332 1.00 97.19 83 PHE A O 1
ATOM 663 N N . ASP A 1 84 ? 6.555 6.061 18.358 1.00 96.94 84 ASP A N 1
ATOM 664 C CA . ASP A 1 84 ? 7.726 5.376 18.916 1.00 96.94 84 ASP A CA 1
ATOM 665 C C . ASP A 1 84 ? 8.750 6.423 19.395 1.00 96.94 84 ASP A C 1
ATOM 667 O O . ASP A 1 84 ? 9.596 6.871 18.613 1.00 96.94 84 ASP A O 1
ATOM 671 N N . PRO A 1 85 ? 8.701 6.832 20.678 1.00 95.44 85 PRO A N 1
ATOM 672 C CA . PRO A 1 85 ? 9.608 7.848 21.220 1.00 95.44 85 PRO A CA 1
ATOM 673 C C . PRO A 1 85 ? 11.080 7.436 21.265 1.00 95.44 85 PRO A C 1
ATOM 675 O O . PRO A 1 85 ? 11.935 8.277 21.543 1.00 95.44 85 PRO A O 1
ATOM 678 N N . SER A 1 86 ? 11.386 6.153 21.042 1.00 93.94 86 SER A N 1
ATOM 679 C CA . SER A 1 86 ? 12.763 5.657 21.006 1.00 93.94 86 SER A CA 1
ATOM 680 C C . SER A 1 86 ? 13.425 5.834 19.637 1.00 93.94 86 SER A C 1
ATOM 682 O O . SER A 1 86 ? 14.652 5.772 19.541 1.00 93.94 86 SER A O 1
ATOM 684 N N . PHE A 1 87 ? 12.635 6.085 18.590 1.00 95.31 87 PHE A N 1
ATOM 685 C CA . PHE A 1 87 ? 13.123 6.221 17.226 1.00 95.31 87 PHE A CA 1
ATOM 686 C C . PHE A 1 87 ? 13.538 7.668 16.904 1.00 95.31 87 PHE A C 1
ATOM 688 O O . PHE A 1 87 ? 12.764 8.606 17.096 1.00 95.31 87 PHE A O 1
ATOM 695 N N . ASP A 1 88 ? 14.749 7.856 16.361 1.00 95.94 88 ASP A N 1
ATOM 696 C CA . ASP A 1 88 ? 15.239 9.151 15.857 1.00 95.94 88 ASP A CA 1
ATOM 697 C C . ASP A 1 88 ? 15.429 9.106 14.329 1.00 95.94 88 ASP A C 1
ATOM 699 O O . ASP A 1 88 ? 16.462 8.621 13.851 1.00 95.94 88 ASP A O 1
ATOM 703 N N . PRO A 1 89 ? 14.481 9.648 13.536 1.00 96.81 89 PRO A N 1
ATOM 704 C CA . PRO A 1 89 ? 14.618 9.703 12.082 1.00 96.81 89 PRO A CA 1
ATOM 705 C C . PRO A 1 89 ? 15.862 10.471 11.614 1.00 96.81 89 PRO A C 1
ATOM 707 O O . PRO A 1 89 ? 16.392 10.175 10.545 1.00 96.81 89 PRO A O 1
ATOM 710 N N . ALA A 1 90 ? 16.374 11.428 12.400 1.00 96.44 90 ALA A N 1
ATOM 711 C CA . ALA A 1 90 ? 17.520 12.248 12.000 1.00 96.44 90 ALA A CA 1
ATOM 712 C C . ALA A 1 90 ? 18.851 11.474 11.954 1.00 96.44 90 ALA A C 1
ATOM 714 O O . ALA A 1 90 ? 19.840 11.996 11.434 1.00 96.44 90 ALA A O 1
ATOM 715 N N . ALA A 1 91 ? 18.884 10.235 12.462 1.00 97.19 91 ALA A N 1
ATOM 716 C CA . ALA A 1 91 ? 20.008 9.316 12.290 1.00 97.19 91 ALA A CA 1
ATOM 717 C C . ALA A 1 91 ? 20.109 8.742 10.859 1.00 97.19 91 ALA A C 1
ATOM 719 O O . ALA A 1 91 ? 21.158 8.221 10.479 1.00 97.19 91 ALA A O 1
ATOM 720 N N . PHE A 1 92 ? 19.045 8.865 10.061 1.00 97.69 92 PHE A N 1
ATOM 721 C CA . PHE A 1 92 ? 18.936 8.359 8.694 1.00 97.69 92 PHE A CA 1
ATOM 722 C C . PHE A 1 92 ? 19.005 9.496 7.673 1.00 97.69 92 PHE A C 1
ATOM 724 O O . PHE A 1 92 ? 18.847 10.672 8.012 1.00 97.69 92 PHE A O 1
ATOM 731 N N . LYS A 1 93 ? 19.238 9.153 6.404 1.00 96.38 93 LYS A N 1
ATOM 732 C CA . LYS A 1 93 ? 19.394 10.117 5.309 1.00 96.38 93 LYS A CA 1
ATOM 733 C C . LYS A 1 93 ? 18.575 9.729 4.089 1.00 96.38 93 LYS A C 1
ATOM 735 O O . LYS A 1 93 ? 18.462 8.549 3.764 1.00 96.38 93 LYS A O 1
ATOM 740 N N . ASP A 1 94 ? 18.071 10.731 3.384 1.00 92.31 94 ASP A N 1
ATOM 741 C CA . ASP A 1 94 ? 17.394 10.556 2.102 1.00 92.31 94 ASP A CA 1
ATOM 742 C C . ASP A 1 94 ? 18.382 10.184 0.976 1.00 92.31 94 ASP A C 1
ATOM 744 O O . ASP A 1 94 ? 19.601 10.107 1.171 1.00 92.31 94 ASP A O 1
ATOM 748 N N . ALA A 1 95 ? 17.869 10.000 -0.244 1.00 89.69 95 ALA A N 1
ATOM 749 C CA . ALA A 1 95 ? 18.696 9.681 -1.410 1.00 89.69 95 ALA A CA 1
ATOM 750 C C . ALA A 1 95 ? 19.653 10.820 -1.838 1.00 89.69 95 ALA A C 1
ATOM 752 O O . ALA A 1 95 ? 20.523 10.606 -2.681 1.00 89.69 95 ALA A O 1
ATOM 753 N N . ARG A 1 96 ? 19.532 12.026 -1.261 1.00 91.12 96 ARG A N 1
ATOM 754 C CA . ARG A 1 96 ? 20.468 13.153 -1.442 1.00 91.12 96 ARG A CA 1
ATOM 755 C C . ARG A 1 96 ? 21.540 13.203 -0.351 1.00 91.12 96 ARG A C 1
ATOM 757 O O . ARG A 1 96 ? 22.420 14.059 -0.410 1.00 91.12 96 ARG A O 1
ATOM 764 N N . GLY A 1 97 ? 21.479 12.315 0.641 1.00 92.25 97 GLY A N 1
ATOM 765 C CA . GLY A 1 97 ? 22.373 12.314 1.796 1.00 92.25 97 GLY A CA 1
ATOM 766 C C . GLY A 1 97 ? 22.019 13.362 2.857 1.00 92.25 97 GLY A C 1
ATOM 767 O O . GLY A 1 97 ? 22.831 13.613 3.753 1.00 92.25 97 GLY A O 1
ATOM 768 N N . LEU A 1 98 ? 20.837 13.973 2.771 1.00 92.81 98 LEU A N 1
ATOM 769 C CA . LEU A 1 98 ? 20.327 14.924 3.751 1.00 92.81 98 LEU A CA 1
ATOM 770 C C . LEU A 1 98 ? 19.623 14.169 4.888 1.00 92.81 98 LEU A C 1
ATOM 772 O O . LEU A 1 98 ? 18.870 13.235 4.613 1.00 92.81 98 LEU A O 1
ATOM 776 N N . PRO A 1 99 ? 19.836 14.551 6.159 1.00 95.94 99 PRO A N 1
ATOM 777 C CA . PRO A 1 99 ? 19.161 13.901 7.276 1.00 95.94 99 PRO A CA 1
ATOM 778 C C . PRO A 1 99 ? 17.647 14.131 7.220 1.00 95.94 99 PRO A C 1
ATOM 780 O O . PRO A 1 99 ? 17.195 15.218 6.844 1.00 95.94 99 PRO A O 1
ATOM 783 N N . TYR A 1 100 ? 16.862 13.133 7.623 1.00 96.06 100 TYR A N 1
ATOM 784 C CA . TYR A 1 100 ? 15.419 13.317 7.802 1.00 96.06 100 TYR A CA 1
ATOM 785 C C . TYR A 1 100 ? 15.125 14.246 8.984 1.00 96.06 100 TYR A C 1
ATOM 787 O O . TYR A 1 100 ? 15.921 14.384 9.919 1.00 96.06 100 TYR A O 1
ATOM 795 N N . ARG A 1 101 ? 13.962 14.901 8.956 1.00 95.19 101 ARG A N 1
ATOM 796 C CA . ARG A 1 101 ? 13.522 15.724 10.084 1.00 95.19 101 ARG A CA 1
ATOM 797 C C . ARG A 1 101 ? 13.159 14.858 11.292 1.00 95.19 101 ARG A C 1
ATOM 799 O O . ARG A 1 101 ? 12.589 13.783 11.155 1.00 95.19 101 ARG A O 1
ATOM 806 N N . ARG A 1 102 ? 13.423 15.362 12.502 1.00 95.50 102 ARG A N 1
ATOM 807 C CA . ARG A 1 102 ? 13.039 14.675 13.755 1.00 95.50 102 ARG A CA 1
ATOM 808 C C . ARG A 1 102 ? 11.526 14.577 13.947 1.00 95.50 102 ARG A C 1
ATOM 810 O O . ARG A 1 102 ? 11.052 13.690 14.644 1.00 95.50 102 ARG A O 1
ATOM 817 N N . ASP A 1 103 ? 10.776 15.509 13.369 1.00 95.69 103 ASP A N 1
ATOM 818 C CA . ASP A 1 103 ? 9.316 15.539 13.376 1.00 95.69 103 ASP A CA 1
ATOM 819 C C . ASP A 1 103 ? 8.719 14.923 12.100 1.00 95.69 103 ASP A C 1
ATOM 821 O O . ASP A 1 103 ? 7.661 15.361 11.650 1.00 95.69 103 ASP A O 1
ATOM 825 N N . LEU A 1 104 ? 9.392 13.928 11.514 1.00 97.19 104 LEU A N 1
ATOM 826 C CA . LEU A 1 104 ? 8.872 13.156 10.388 1.00 97.19 104 LEU A CA 1
ATOM 827 C C . LEU A 1 104 ? 7.533 12.501 10.758 1.00 97.19 104 LEU A C 1
ATOM 829 O O . LEU A 1 104 ? 7.390 11.910 11.834 1.00 97.19 104 LEU A O 1
ATOM 833 N N . GLU A 1 105 ? 6.545 12.607 9.874 1.00 97.69 105 GLU A N 1
ATOM 834 C CA . GLU A 1 105 ? 5.265 11.912 10.009 1.00 97.69 105 GLU A CA 1
ATOM 835 C C . GLU A 1 105 ? 5.471 10.386 9.975 1.00 97.69 105 GLU A C 1
ATOM 837 O O . GLU A 1 105 ? 6.352 9.880 9.287 1.00 97.69 105 GLU A O 1
ATOM 842 N N . LEU A 1 106 ? 4.653 9.606 10.680 1.00 98.12 106 LEU A N 1
ATOM 843 C CA . LEU A 1 106 ? 4.678 8.147 10.565 1.00 98.12 106 LEU A CA 1
ATOM 844 C C . LEU A 1 106 ? 4.228 7.718 9.162 1.00 98.12 106 LEU A C 1
ATOM 846 O O . LEU A 1 106 ? 4.893 6.911 8.512 1.00 98.12 106 LEU A O 1
ATOM 850 N N . PHE A 1 107 ? 3.142 8.311 8.666 1.00 98.31 107 PHE A N 1
ATOM 851 C CA . PHE A 1 107 ? 2.574 8.030 7.349 1.00 98.31 107 PHE A CA 1
ATOM 852 C C . PHE A 1 107 ? 3.122 8.993 6.291 1.00 98.31 107 PHE A C 1
ATOM 854 O O . PHE A 1 107 ? 2.993 10.207 6.420 1.00 98.31 107 PHE A O 1
ATOM 861 N N . ASP A 1 108 ? 3.724 8.447 5.237 1.00 97.75 108 ASP A N 1
ATOM 862 C CA . ASP A 1 108 ? 4.140 9.190 4.040 1.00 97.75 108 ASP A CA 1
ATOM 863 C C . ASP A 1 108 ? 2.951 9.490 3.123 1.00 97.75 108 ASP A C 1
ATOM 865 O O . ASP A 1 108 ? 2.955 10.497 2.426 1.00 97.75 108 ASP A O 1
ATOM 869 N N . LYS A 1 109 ? 1.906 8.654 3.166 1.00 98.06 109 LYS A N 1
ATOM 870 C CA . LYS A 1 109 ? 0.594 8.963 2.590 1.00 98.06 109 LYS A CA 1
ATOM 871 C C . LYS A 1 109 ? -0.374 9.396 3.687 1.00 98.06 109 LYS A C 1
ATOM 873 O O . LYS A 1 109 ? -0.338 10.539 4.132 1.00 98.06 109 LYS A O 1
ATOM 878 N N . ASN A 1 110 ? -1.247 8.488 4.103 1.00 97.44 110 ASN A N 1
ATOM 879 C CA . ASN A 1 110 ? -2.191 8.631 5.199 1.00 97.44 110 ASN A CA 1
ATOM 880 C C . ASN A 1 110 ? -2.647 7.231 5.652 1.00 97.44 110 ASN A C 1
ATOM 882 O O . ASN A 1 110 ? -2.448 6.236 4.952 1.00 97.44 110 ASN A O 1
ATOM 886 N N . PHE A 1 111 ? -3.266 7.177 6.824 1.00 98.62 111 PHE A N 1
ATOM 887 C CA . PHE A 1 111 ? -4.070 6.055 7.292 1.00 98.62 111 PHE A CA 1
ATOM 888 C C . PHE A 1 111 ? -5.524 6.521 7.357 1.00 98.62 111 PHE A C 1
ATOM 890 O O . PHE A 1 111 ? -5.815 7.553 7.967 1.00 98.62 111 PHE A O 1
ATOM 897 N N . MET A 1 112 ? -6.444 5.788 6.734 1.00 98.62 112 MET A N 1
ATOM 898 C CA . MET A 1 112 ? -7.866 6.132 6.735 1.00 98.62 112 MET A CA 1
ATOM 899 C C . MET A 1 112 ? -8.681 5.026 7.390 1.00 98.62 112 MET A C 1
ATOM 901 O O . MET A 1 112 ? -8.550 3.869 7.013 1.00 98.62 112 MET A O 1
ATOM 905 N N . ASP A 1 113 ? -9.570 5.398 8.305 1.00 98.69 113 ASP A N 1
ATOM 906 C CA . ASP A 1 113 ? -10.667 4.556 8.781 1.00 98.69 113 ASP A CA 1
ATOM 907 C C . ASP A 1 113 ? -11.989 5.160 8.297 1.00 98.69 113 ASP A C 1
ATOM 909 O O . ASP A 1 113 ? -12.377 6.263 8.701 1.00 98.69 113 ASP A O 1
ATOM 913 N N . VAL A 1 114 ? -12.661 4.453 7.389 1.00 98.62 114 VAL A N 1
ATOM 914 C CA . VAL A 1 114 ? -13.958 4.846 6.840 1.00 98.62 114 VAL A CA 1
ATOM 915 C C . VAL A 1 114 ? -15.037 3.923 7.385 1.00 98.62 114 VAL A C 1
ATOM 917 O O . VAL A 1 114 ? -15.109 2.756 7.012 1.00 98.62 114 VAL A O 1
ATOM 920 N N . THR A 1 115 ? -15.933 4.440 8.217 1.00 98.56 115 THR A N 1
ATOM 921 C CA . THR A 1 115 ? -17.064 3.649 8.708 1.00 98.56 115 THR A CA 1
ATOM 922 C C . THR A 1 115 ? -18.198 3.683 7.689 1.00 98.56 115 THR A C 1
ATOM 924 O O . THR A 1 115 ? -18.784 4.742 7.446 1.00 98.56 115 THR A O 1
ATOM 927 N N . ILE A 1 116 ? -18.536 2.529 7.117 1.00 98.06 116 ILE A N 1
ATOM 928 C CA . ILE A 1 116 ? -19.700 2.336 6.240 1.00 98.06 116 ILE A CA 1
ATOM 929 C C . ILE A 1 116 ? -20.817 1.569 6.956 1.00 98.06 116 ILE A C 1
ATOM 931 O O . ILE A 1 116 ? -20.579 0.950 7.990 1.00 98.06 116 ILE A O 1
ATOM 935 N N . VAL A 1 117 ? -22.031 1.568 6.397 1.00 96.62 117 VAL A N 1
ATOM 936 C CA . VAL A 1 117 ? -23.161 0.773 6.923 1.00 96.62 117 VAL A CA 1
ATOM 937 C C . VAL A 1 117 ? -23.612 -0.279 5.931 1.00 96.62 117 VAL A C 1
ATOM 939 O O . VAL A 1 117 ? -24.135 0.045 4.864 1.00 96.62 117 VAL A O 1
ATOM 942 N N . ILE A 1 118 ? -23.506 -1.543 6.333 1.00 94.81 118 ILE A N 1
ATOM 943 C CA . ILE A 1 118 ? -24.067 -2.678 5.601 1.00 94.81 118 ILE A CA 1
ATOM 944 C C . ILE A 1 118 ? -25.318 -3.143 6.353 1.00 94.81 118 ILE A C 1
ATOM 946 O O . ILE A 1 118 ? -25.238 -3.718 7.437 1.00 94.81 118 ILE A O 1
ATOM 950 N N . GLY A 1 119 ? -26.501 -2.850 5.805 1.00 91.06 119 GLY A N 1
ATOM 951 C CA . GLY A 1 119 ? -27.767 -3.089 6.503 1.00 91.06 119 GLY A CA 1
ATOM 952 C C . GLY A 1 119 ? -27.906 -2.186 7.732 1.00 91.06 119 GLY A C 1
ATOM 953 O O . GLY A 1 119 ? -28.154 -0.993 7.584 1.00 91.06 119 GLY A O 1
ATOM 954 N N . ALA A 1 120 ? -27.751 -2.754 8.929 1.00 90.94 120 ALA A N 1
ATOM 955 C CA . ALA A 1 120 ? -27.727 -2.020 10.200 1.00 90.94 120 ALA A CA 1
ATOM 956 C C . ALA A 1 120 ? -26.354 -2.068 10.897 1.00 90.94 120 ALA A C 1
ATOM 958 O O . ALA A 1 120 ? -26.191 -1.486 11.969 1.00 90.94 120 ALA A O 1
ATOM 959 N N . THR A 1 121 ? -25.376 -2.753 10.302 1.00 95.19 121 THR A N 1
ATOM 960 C CA . THR A 1 121 ? -24.084 -3.023 10.932 1.00 95.19 121 THR A CA 1
ATOM 961 C C . THR A 1 121 ? -23.041 -2.012 10.453 1.00 95.19 121 THR A C 1
ATOM 963 O O . THR A 1 121 ? -22.809 -1.916 9.241 1.00 95.19 121 THR A O 1
ATOM 966 N N . PRO A 1 122 ? -22.407 -1.248 11.364 1.00 97.19 122 PRO A N 1
ATOM 967 C CA . PRO A 1 122 ? -21.256 -0.428 11.020 1.00 97.19 122 PRO A CA 1
ATOM 968 C C . PRO A 1 122 ? -20.046 -1.321 10.724 1.00 97.19 122 PRO A C 1
ATOM 970 O O . PRO A 1 122 ? -19.767 -2.270 11.455 1.00 97.19 122 PRO A O 1
ATOM 973 N N . VAL A 1 123 ? -19.329 -1.007 9.650 1.00 98.38 123 VAL A N 1
ATOM 974 C CA . VAL A 1 123 ? -18.107 -1.702 9.238 1.00 98.38 123 VAL A CA 1
ATOM 975 C C . VAL A 1 123 ? -17.012 -0.671 9.012 1.00 98.38 123 VAL A C 1
ATOM 977 O O . VAL A 1 123 ? -17.199 0.275 8.248 1.00 98.38 123 VAL A O 1
ATOM 980 N N . HIS A 1 124 ? -15.867 -0.869 9.655 1.00 98.75 124 HIS A N 1
ATOM 981 C CA . HIS A 1 124 ? -14.668 -0.065 9.449 1.00 98.75 124 HIS A CA 1
ATOM 982 C C . HIS A 1 124 ? -13.932 -0.539 8.199 1.00 98.75 124 HIS A C 1
ATOM 984 O O . HIS A 1 124 ? -13.551 -1.703 8.083 1.00 98.75 124 HIS A O 1
ATOM 990 N N . VAL A 1 125 ? -13.729 0.362 7.249 1.00 98.81 125 VAL A N 1
ATOM 991 C CA . VAL A 1 125 ? -12.922 0.124 6.057 1.00 98.81 125 VAL A CA 1
ATOM 992 C C . VAL A 1 125 ? -11.617 0.878 6.235 1.00 98.81 125 VAL A C 1
ATOM 994 O O . VAL A 1 125 ? -11.568 2.099 6.073 1.00 98.81 125 VAL A O 1
ATOM 997 N N . ILE A 1 126 ? -10.568 0.142 6.594 1.00 98.81 126 ILE A N 1
ATOM 998 C CA . ILE A 1 126 ? -9.232 0.695 6.777 1.00 98.81 126 ILE A CA 1
ATOM 999 C C . ILE A 1 126 ? -8.525 0.724 5.426 1.00 98.81 126 ILE A C 1
ATOM 1001 O O . ILE A 1 126 ? -8.408 -0.310 4.769 1.00 98.81 126 ILE A O 1
ATOM 1005 N N . ILE A 1 127 ? -8.042 1.895 5.020 1.00 98.75 127 ILE A N 1
ATOM 1006 C CA . ILE A 1 127 ? -7.219 2.069 3.821 1.00 98.75 127 ILE A CA 1
ATOM 1007 C C . ILE A 1 127 ? -5.831 2.509 4.258 1.00 98.75 127 ILE A C 1
ATOM 1009 O O . ILE A 1 127 ? -5.675 3.533 4.928 1.00 98.75 127 ILE A O 1
ATOM 1013 N N . LEU A 1 128 ? -4.830 1.729 3.861 1.00 98.81 128 LEU A N 1
ATOM 1014 C CA . LEU A 1 128 ? -3.432 2.002 4.153 1.00 98.81 128 LEU A CA 1
ATOM 1015 C C . LEU A 1 128 ? -2.573 1.719 2.924 1.00 98.81 128 LEU A C 1
ATOM 1017 O O . LEU A 1 128 ? -2.591 0.613 2.394 1.00 98.81 128 LEU A O 1
ATOM 1021 N N . HIS A 1 129 ? -1.797 2.721 2.523 1.00 98.50 129 HIS A N 1
ATOM 1022 C CA . HIS A 1 129 ? -0.711 2.584 1.562 1.00 98.50 129 HIS A CA 1
ATOM 1023 C C . HIS A 1 129 ? 0.589 2.941 2.286 1.00 98.50 129 HIS A C 1
ATOM 1025 O O . HIS A 1 129 ? 0.836 4.115 2.564 1.00 98.50 129 HIS A O 1
ATOM 1031 N N . THR A 1 130 ? 1.384 1.938 2.652 1.00 98.69 130 THR A N 1
ATOM 1032 C CA . THR A 1 130 ? 2.628 2.144 3.411 1.00 98.69 130 THR A CA 1
ATOM 1033 C C . THR A 1 130 ? 3.766 2.647 2.518 1.00 98.69 130 THR A C 1
ATOM 1035 O O . THR A 1 130 ? 3.660 2.647 1.290 1.00 98.69 130 THR A O 1
ATOM 1038 N N . VAL A 1 131 ? 4.886 3.080 3.105 1.00 97.94 131 VAL A N 1
ATOM 1039 C CA . VAL A 1 131 ? 6.139 3.244 2.348 1.00 97.94 131 VAL A CA 1
ATOM 1040 C C . VAL A 1 131 ? 6.594 1.886 1.782 1.00 97.94 131 VAL A C 1
ATOM 1042 O O . VAL A 1 131 ? 6.359 0.859 2.429 1.00 97.94 131 VAL A O 1
ATOM 1045 N N . PRO A 1 132 ? 7.306 1.853 0.639 1.00 96.81 132 PRO A N 1
ATOM 1046 C CA . PRO A 1 132 ? 7.999 0.657 0.153 1.00 96.81 132 PRO A CA 1
ATOM 1047 C C . PRO A 1 132 ? 8.877 0.018 1.233 1.00 96.81 132 PRO A C 1
ATOM 1049 O O . PRO A 1 132 ? 9.648 0.725 1.874 1.00 96.81 132 PRO A O 1
ATOM 1052 N N . ALA A 1 133 ? 8.847 -1.304 1.416 1.00 97.19 133 ALA A N 1
ATOM 1053 C CA . ALA A 1 133 ? 9.784 -2.003 2.307 1.00 97.19 133 ALA A CA 1
ATOM 1054 C C . ALA A 1 133 ? 11.161 -2.230 1.650 1.00 97.19 133 ALA A C 1
ATOM 1056 O O . ALA A 1 133 ? 11.736 -3.313 1.720 1.00 97.19 133 ALA A O 1
ATOM 1057 N N . PHE A 1 134 ? 11.673 -1.207 0.963 1.00 94.75 134 PHE A N 1
ATOM 1058 C CA . PHE A 1 134 ? 12.984 -1.211 0.325 1.00 94.75 134 PHE A CA 1
ATOM 1059 C C . PHE A 1 134 ? 13.540 0.213 0.240 1.00 94.75 134 PHE A C 1
ATOM 1061 O O . PHE A 1 134 ? 12.814 1.184 0.005 1.00 94.75 134 PHE A O 1
ATOM 1068 N N . ASN A 1 135 ? 14.856 0.343 0.407 1.00 93.62 135 ASN A N 1
ATOM 1069 C CA . ASN A 1 135 ? 15.545 1.634 0.443 1.00 93.62 135 ASN A CA 1
ATOM 1070 C C . ASN A 1 135 ? 16.080 2.121 -0.918 1.00 93.62 135 ASN A C 1
ATOM 1072 O O . ASN A 1 135 ? 16.823 3.100 -0.966 1.00 93.62 135 ASN A O 1
ATOM 1076 N N . PHE A 1 136 ? 15.749 1.461 -2.033 1.00 92.00 136 PHE A N 1
ATOM 1077 C CA . PHE A 1 136 ? 16.175 1.872 -3.385 1.00 92.00 136 PHE A CA 1
ATOM 1078 C C . PHE A 1 136 ? 17.699 2.020 -3.538 1.00 92.00 136 PHE A C 1
ATOM 1080 O O . PHE A 1 136 ? 18.193 2.911 -4.224 1.00 92.00 136 PHE A O 1
ATOM 1087 N N . GLY A 1 137 ? 18.457 1.148 -2.865 1.00 91.75 137 GLY A N 1
ATOM 1088 C CA . GLY A 1 137 ? 19.922 1.186 -2.855 1.00 91.75 137 GLY A CA 1
ATOM 1089 C C . GLY A 1 137 ? 20.535 2.255 -1.944 1.00 91.75 137 GLY A C 1
ATOM 1090 O O . GLY A 1 137 ? 21.758 2.363 -1.902 1.00 91.75 137 GLY A O 1
ATOM 1091 N N . ASN A 1 138 ? 19.736 3.025 -1.196 1.00 93.94 138 ASN A N 1
ATOM 1092 C CA . ASN A 1 138 ? 20.236 3.945 -0.178 1.00 93.94 138 ASN A CA 1
ATOM 1093 C C . ASN A 1 138 ? 20.544 3.191 1.133 1.00 93.94 138 ASN A C 1
ATOM 1095 O O . ASN A 1 138 ? 19.615 2.834 1.856 1.00 93.94 138 ASN A O 1
ATOM 1099 N N . PRO A 1 139 ? 21.821 2.999 1.510 1.00 94.69 139 PRO A N 1
ATOM 1100 C CA . PRO A 1 139 ? 22.175 2.259 2.723 1.00 94.69 139 PRO A CA 1
ATOM 1101 C C . PRO A 1 139 ? 21.828 3.002 4.022 1.00 94.69 139 PRO A C 1
ATOM 1103 O O . PRO A 1 139 ? 21.881 2.407 5.090 1.00 94.69 139 PRO A O 1
ATOM 1106 N N . ASN A 1 140 ? 21.503 4.297 3.946 1.00 96.19 140 ASN A N 1
ATOM 1107 C CA . ASN A 1 140 ? 21.123 5.119 5.097 1.00 96.19 140 ASN A CA 1
ATOM 1108 C C . ASN A 1 140 ? 19.620 5.447 5.107 1.00 96.19 140 ASN A C 1
ATOM 1110 O O . ASN A 1 140 ? 19.206 6.339 5.848 1.00 96.19 140 ASN A O 1
ATOM 1114 N N . GLY A 1 141 ? 18.825 4.794 4.252 1.00 96.19 141 GLY A N 1
ATOM 1115 C CA . GLY A 1 141 ? 17.380 4.987 4.185 1.00 96.19 141 GLY A CA 1
ATOM 1116 C C . GLY A 1 141 ? 16.655 4.389 5.393 1.00 96.19 141 GLY A C 1
ATOM 1117 O O . GLY A 1 141 ? 17.195 3.546 6.106 1.00 96.19 141 GLY A O 1
ATOM 1118 N N . LEU A 1 142 ? 15.420 4.838 5.618 1.00 96.88 142 LEU A N 1
ATOM 1119 C CA . LEU A 1 142 ? 14.567 4.385 6.725 1.00 96.88 142 LEU A CA 1
ATOM 1120 C C . LEU A 1 142 ? 13.284 3.681 6.262 1.00 96.88 142 LEU A C 1
ATOM 1122 O O . LEU A 1 142 ? 12.417 3.397 7.085 1.00 96.88 142 LEU A O 1
ATOM 1126 N N . ASN A 1 143 ? 13.136 3.422 4.960 1.00 97.50 143 ASN A N 1
ATOM 1127 C CA . ASN A 1 143 ? 11.882 2.960 4.363 1.00 97.50 143 ASN A CA 1
ATOM 1128 C C . ASN A 1 143 ? 11.430 1.614 4.939 1.00 97.50 143 ASN A C 1
ATOM 1130 O O . ASN A 1 143 ? 10.280 1.474 5.337 1.00 97.50 143 ASN A O 1
ATOM 1134 N N . GLU A 1 144 ? 12.348 0.657 5.070 1.00 97.69 144 GLU A N 1
ATOM 1135 C CA . GLU A 1 144 ? 12.066 -0.654 5.671 1.00 97.69 144 GLU A CA 1
ATOM 1136 C C . GLU A 1 144 ? 11.560 -0.533 7.121 1.00 97.69 144 GLU A C 1
ATOM 1138 O O . GLU A 1 144 ? 10.571 -1.164 7.494 1.00 97.69 144 GLU A O 1
ATOM 1143 N N . LEU A 1 145 ? 12.174 0.348 7.920 1.00 97.75 145 LEU A N 1
ATOM 1144 C CA . LEU A 1 145 ? 11.782 0.593 9.313 1.00 97.75 145 LEU A CA 1
ATOM 1145 C C . LEU A 1 145 ? 10.442 1.332 9.411 1.00 97.75 145 LEU A C 1
ATOM 1147 O O . LEU A 1 145 ? 9.626 1.036 10.286 1.00 97.75 145 LEU A O 1
ATOM 1151 N N . ARG A 1 146 ? 10.195 2.284 8.506 1.00 98.25 146 ARG A N 1
ATOM 1152 C CA . ARG A 1 146 ? 8.945 3.052 8.460 1.00 98.25 146 ARG A CA 1
ATOM 1153 C C . ARG A 1 146 ? 7.785 2.197 7.967 1.00 98.25 146 ARG A C 1
ATOM 1155 O O . ARG A 1 146 ? 6.702 2.313 8.529 1.00 98.25 146 ARG A O 1
ATOM 1162 N N . ASN A 1 147 ? 8.016 1.289 7.014 1.00 98.75 147 ASN A N 1
ATOM 1163 C CA . ASN A 1 147 ? 7.033 0.290 6.588 1.00 98.75 147 ASN A CA 1
ATOM 1164 C C . ASN A 1 147 ? 6.602 -0.558 7.791 1.00 98.75 147 ASN A C 1
ATOM 1166 O O . ASN A 1 147 ? 5.414 -0.635 8.105 1.00 98.75 147 ASN A O 1
ATOM 1170 N N . ALA A 1 148 ? 7.576 -1.111 8.523 1.00 98.31 148 ALA A N 1
ATOM 1171 C CA . ALA A 1 148 ? 7.307 -1.902 9.715 1.00 98.31 148 ALA A CA 1
ATOM 1172 C C . ALA A 1 148 ? 6.527 -1.100 10.767 1.00 98.31 148 ALA A C 1
ATOM 1174 O O . ALA A 1 148 ? 5.514 -1.580 11.265 1.00 98.31 148 ALA A O 1
ATOM 1175 N N . ALA A 1 149 ? 6.922 0.145 11.054 1.00 98.44 149 ALA A N 1
ATOM 1176 C CA . ALA A 1 149 ? 6.223 0.997 12.016 1.00 98.44 149 ALA A CA 1
ATOM 1177 C C . ALA A 1 149 ? 4.773 1.315 11.602 1.00 98.44 149 ALA A C 1
ATOM 1179 O O . ALA A 1 149 ? 3.872 1.275 12.440 1.00 98.44 149 ALA A O 1
ATOM 1180 N N . GLN A 1 150 ? 4.518 1.573 10.316 1.00 98.81 150 GLN A N 1
ATOM 1181 C CA . GLN A 1 150 ? 3.164 1.782 9.791 1.00 98.81 150 GLN A CA 1
ATOM 1182 C C . GLN A 1 150 ? 2.304 0.509 9.907 1.00 98.81 150 GLN A C 1
ATOM 1184 O O . GLN A 1 150 ? 1.123 0.589 10.248 1.00 98.81 150 GLN A O 1
ATOM 1189 N N . LEU A 1 151 ? 2.891 -0.675 9.700 1.00 98.75 151 LEU A N 1
ATOM 1190 C CA . LEU A 1 151 ? 2.203 -1.955 9.893 1.00 98.75 151 LEU A CA 1
ATOM 1191 C C . LEU A 1 151 ? 1.986 -2.297 11.372 1.00 98.75 151 LEU A C 1
ATOM 1193 O O . LEU A 1 151 ? 0.928 -2.820 11.727 1.00 98.75 151 LEU A O 1
ATOM 1197 N N . ARG A 1 152 ? 2.927 -1.958 12.263 1.00 98.50 152 ARG A N 1
ATOM 1198 C CA . ARG A 1 152 ? 2.721 -2.062 13.717 1.00 98.50 152 ARG A CA 1
ATOM 1199 C C . ARG A 1 152 ? 1.585 -1.153 14.169 1.00 98.50 152 ARG A C 1
ATOM 1201 O O . ARG A 1 152 ? 0.743 -1.593 14.950 1.00 98.50 152 ARG A O 1
ATOM 1208 N N . PHE A 1 153 ? 1.497 0.062 13.619 1.00 98.75 153 PHE A N 1
ATOM 1209 C CA . PHE A 1 153 ? 0.350 0.937 13.848 1.00 98.75 153 PHE A CA 1
ATOM 1210 C C . PHE A 1 153 ? -0.951 0.285 13.376 1.00 98.75 153 PHE A C 1
ATOM 1212 O O . PHE A 1 153 ? -1.910 0.272 14.140 1.00 98.75 153 PHE A O 1
ATOM 1219 N N . LEU A 1 154 ? -0.996 -0.297 12.170 1.00 98.81 154 LEU A N 1
ATOM 1220 C CA . LEU A 1 154 ? -2.177 -1.024 11.686 1.00 98.81 154 LEU A CA 1
ATOM 1221 C C . LEU A 1 154 ? -2.576 -2.145 12.654 1.00 98.81 154 LEU A C 1
ATOM 1223 O O . LEU A 1 154 ? -3.736 -2.230 13.050 1.00 98.81 154 LEU A O 1
ATOM 1227 N N . LYS A 1 155 ? -1.623 -2.981 13.079 1.00 98.56 155 LYS A N 1
ATOM 1228 C CA . LYS A 1 155 ? -1.884 -4.064 14.035 1.00 98.56 155 LYS A CA 1
ATOM 1229 C C . LYS A 1 155 ? -2.429 -3.532 15.353 1.00 98.56 155 LYS A C 1
ATOM 1231 O O . LYS A 1 155 ? -3.447 -4.039 15.826 1.00 98.56 155 LYS A O 1
ATOM 1236 N N . TYR A 1 156 ? -1.799 -2.509 15.923 1.00 98.50 156 TYR A N 1
ATOM 1237 C CA . TYR A 1 156 ? -2.310 -1.842 17.115 1.00 98.50 156 TYR A CA 1
ATOM 1238 C C . TYR A 1 156 ? -3.727 -1.309 16.883 1.00 98.50 156 TYR A C 1
ATOM 1240 O O . TYR A 1 156 ? -4.614 -1.555 17.693 1.00 98.50 156 TYR A O 1
ATOM 1248 N N . TYR A 1 157 ? -3.973 -0.638 15.760 1.00 98.69 157 TYR A N 1
ATOM 1249 C CA . TYR A 1 157 ? -5.265 -0.033 15.466 1.00 98.69 157 TYR A CA 1
ATOM 1250 C C . TYR A 1 157 ? -6.387 -1.075 15.395 1.00 98.69 157 TYR A C 1
ATOM 1252 O O . TYR A 1 157 ? -7.475 -0.836 15.910 1.00 98.69 157 TYR A O 1
ATOM 1260 N N . LEU A 1 158 ? -6.111 -2.247 14.816 1.00 98.50 158 LEU A N 1
ATOM 1261 C CA . LEU A 1 158 ? -7.079 -3.338 14.674 1.00 98.50 158 LEU A CA 1
ATOM 1262 C C . LEU A 1 158 ? -7.281 -4.170 15.952 1.00 98.50 158 LEU A C 1
ATOM 1264 O O . LEU A 1 158 ? -8.309 -4.828 16.089 1.00 98.50 158 LEU A O 1
ATOM 1268 N N . THR A 1 159 ? -6.302 -4.203 16.863 1.00 97.50 159 THR A N 1
ATOM 1269 C CA . THR A 1 159 ? -6.286 -5.165 17.989 1.00 97.50 159 THR A CA 1
ATOM 1270 C C . THR A 1 159 ? -6.225 -4.523 19.374 1.00 97.50 159 THR A C 1
ATOM 1272 O O . THR A 1 159 ? -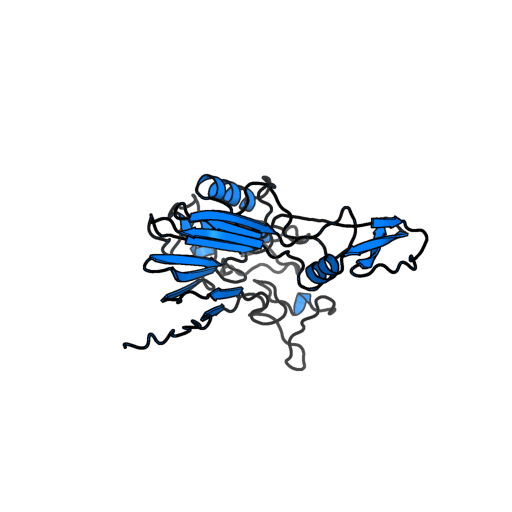6.473 -5.197 20.371 1.00 97.50 159 THR A O 1
ATOM 1275 N N . GLY A 1 160 ? -5.835 -3.251 19.464 1.00 97.00 160 GLY A N 1
ATOM 1276 C CA . GLY A 1 160 ? -5.438 -2.585 20.705 1.00 97.00 160 GLY A CA 1
ATOM 1277 C C . GLY A 1 160 ? -4.123 -3.102 21.308 1.00 97.00 160 GLY A C 1
ATOM 1278 O O . GLY A 1 160 ? -3.701 -2.611 22.354 1.00 97.00 160 GLY A O 1
ATOM 1279 N N . VAL A 1 161 ? -3.458 -4.084 20.685 1.00 94.69 161 VAL A N 1
ATOM 1280 C CA . VAL A 1 161 ? -2.209 -4.670 21.191 1.00 94.69 161 VAL A CA 1
ATOM 1281 C C . VAL A 1 161 ? -1.032 -3.796 20.781 1.00 94.69 161 VAL A C 1
ATOM 1283 O O . VAL A 1 161 ? -0.781 -3.581 19.598 1.00 94.69 161 VAL A O 1
ATOM 1286 N N . VAL A 1 162 ? -0.297 -3.313 21.777 1.00 92.06 162 VAL A N 1
ATOM 1287 C CA . VAL A 1 162 ? 0.839 -2.404 21.602 1.00 92.06 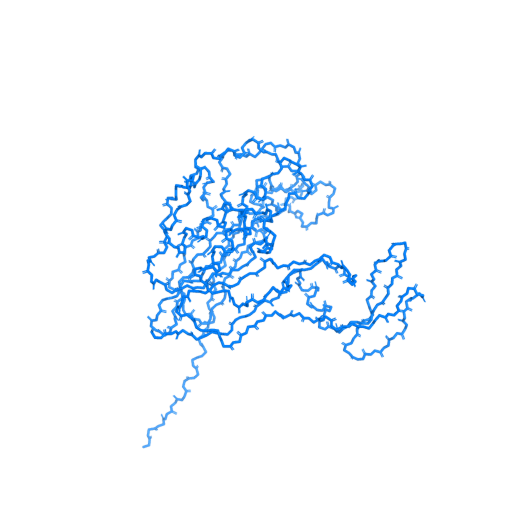162 VAL A CA 1
ATOM 1288 C C . VAL A 1 162 ? 2.145 -3.202 21.571 1.00 92.06 162 VAL A C 1
ATOM 1290 O O . VAL A 1 162 ? 2.352 -4.091 22.402 1.00 92.06 162 VAL A O 1
ATOM 1293 N N . SER A 1 163 ? 3.032 -2.897 20.622 1.00 88.31 163 SER A N 1
ATOM 1294 C CA . SER A 1 163 ? 4.393 -3.452 20.606 1.00 88.31 163 SER A CA 1
ATOM 1295 C C . SER A 1 163 ? 5.253 -2.797 21.689 1.00 88.31 163 SER A C 1
ATOM 1297 O O . SER A 1 163 ? 4.912 -1.757 22.235 1.00 88.31 163 SER A O 1
ATOM 1299 N N . LYS A 1 164 ? 6.409 -3.377 22.019 1.00 87.19 164 LYS A N 1
ATOM 1300 C CA . LYS A 1 164 ? 7.183 -2.964 23.204 1.00 87.19 164 LYS A CA 1
ATOM 1301 C C . LYS A 1 164 ? 7.634 -1.491 23.214 1.00 87.19 164 LYS A C 1
ATOM 1303 O O . LYS A 1 164 ? 7.747 -0.920 24.296 1.00 87.19 164 LYS A O 1
ATOM 1308 N N . THR A 1 165 ? 7.949 -0.912 22.057 1.00 89.06 165 THR A N 1
ATOM 1309 C CA . THR A 1 165 ? 8.435 0.477 21.931 1.00 89.06 165 THR A CA 1
ATOM 1310 C C . THR A 1 165 ? 7.329 1.473 21.595 1.00 89.06 165 THR A C 1
ATOM 1312 O O . THR A 1 165 ? 7.501 2.669 21.834 1.00 89.06 165 THR A O 1
ATOM 1315 N N . ASP A 1 166 ? 6.199 0.986 21.082 1.00 93.88 166 ASP A N 1
ATOM 1316 C CA . ASP A 1 166 ? 5.122 1.829 20.581 1.00 93.88 166 ASP A CA 1
ATOM 1317 C C . ASP A 1 166 ? 4.349 2.475 21.761 1.00 93.88 166 ASP A C 1
ATOM 1319 O O . ASP A 1 166 ? 4.089 1.847 22.788 1.00 93.88 166 ASP A O 1
ATOM 1323 N N . GLN A 1 167 ? 3.962 3.742 21.620 1.00 95.12 167 GLN A N 1
ATOM 1324 C CA . GLN A 1 167 ? 3.187 4.540 22.579 1.00 95.12 167 GLN A CA 1
ATOM 1325 C C . GLN A 1 167 ? 2.034 5.253 21.856 1.00 95.12 167 GLN A C 1
ATOM 1327 O O . GLN A 1 167 ? 2.019 6.478 21.744 1.00 95.12 167 GLN A O 1
ATOM 1332 N N . PRO A 1 168 ? 1.067 4.503 21.306 1.00 91.31 168 PRO A N 1
ATOM 1333 C CA . PRO A 1 168 ? 0.040 5.083 20.460 1.00 91.31 168 PRO A CA 1
ATOM 1334 C C . PRO A 1 168 ? -0.828 6.089 21.221 1.00 91.31 168 PRO A C 1
ATOM 1336 O O . PRO A 1 168 ? -1.445 5.772 22.235 1.00 91.31 168 PRO A O 1
ATOM 1339 N N . ILE A 1 169 ? -0.924 7.297 20.670 1.00 93.31 169 ILE A N 1
ATOM 1340 C CA . ILE A 1 169 ? -1.828 8.354 21.150 1.00 93.31 169 ILE A CA 1
ATOM 1341 C C . ILE A 1 169 ? -3.208 8.297 20.481 1.00 93.31 169 ILE A C 1
ATOM 1343 O O . ILE A 1 169 ? -4.181 8.859 20.981 1.00 93.31 169 ILE A O 1
ATOM 1347 N N . VAL A 1 170 ? -3.294 7.618 19.335 1.00 95.25 170 VAL A N 1
ATOM 1348 C CA . VAL A 1 170 ? -4.541 7.407 18.601 1.00 95.25 170 VAL A CA 1
ATOM 1349 C C . VAL A 1 170 ? -5.280 6.228 19.219 1.00 95.25 170 VAL A C 1
ATOM 1351 O O . VAL A 1 170 ? -4.685 5.179 19.458 1.00 95.25 170 VAL A O 1
ATOM 1354 N N . LYS A 1 171 ? -6.587 6.372 19.447 1.00 96.19 171 LYS A N 1
ATOM 1355 C CA . LYS A 1 171 ? -7.432 5.275 19.926 1.00 96.19 171 LYS A CA 1
ATOM 1356 C C . LYS A 1 171 ? -7.568 4.194 18.842 1.00 96.19 171 LYS A C 1
ATOM 1358 O O . LYS A 1 171 ? -7.912 4.517 17.707 1.00 96.19 171 LYS A O 1
ATOM 1363 N N . SER A 1 172 ? -7.323 2.936 19.203 1.00 97.81 172 SER A N 1
ATOM 1364 C CA . SER A 1 172 ? -7.622 1.771 18.362 1.00 97.81 172 SER A CA 1
ATOM 1365 C C . SER A 1 172 ? -9.133 1.568 18.178 1.00 97.81 172 SER A C 1
ATOM 1367 O O . SER A 1 172 ? -9.950 2.182 18.877 1.00 97.81 172 SER A O 1
ATOM 1369 N N . LEU A 1 173 ? -9.499 0.633 17.303 1.00 97.75 173 LEU A N 1
ATOM 1370 C CA . LEU A 1 173 ? -10.845 0.065 17.272 1.00 97.75 173 LEU A CA 1
ATOM 1371 C C . LEU A 1 173 ? -11.202 -0.568 18.623 1.00 97.75 173 LEU A C 1
ATOM 1373 O O . LEU A 1 173 ? -10.327 -1.021 19.375 1.00 97.75 173 LEU A O 1
ATOM 1377 N N . ASN A 1 174 ? -12.495 -0.580 18.946 1.00 96.88 174 ASN A N 1
ATOM 1378 C CA . ASN A 1 174 ? -12.987 -1.313 20.103 1.00 96.88 174 ASN A CA 1
ATOM 1379 C C . ASN A 1 174 ? -13.007 -2.822 19.781 1.00 96.88 174 ASN A C 1
ATOM 1381 O O . ASN A 1 174 ? -13.290 -3.215 18.645 1.00 96.88 174 ASN A O 1
ATOM 1385 N N . PRO A 1 175 ? -12.759 -3.701 20.769 1.00 94.50 175 PRO A N 1
ATOM 1386 C CA . PRO A 1 175 ? -12.870 -5.140 20.560 1.00 94.50 175 PRO A CA 1
ATOM 1387 C C . PRO A 1 175 ? -14.254 -5.537 20.027 1.00 94.50 175 PRO A C 1
ATOM 1389 O O . PRO A 1 175 ? -15.274 -5.122 20.574 1.00 94.50 175 PRO A O 1
ATOM 1392 N N . GLY A 1 176 ? -14.278 -6.374 18.988 1.00 92.81 176 GLY A N 1
ATOM 1393 C CA . GLY A 1 176 ? -15.512 -6.881 18.378 1.00 92.81 176 GLY A CA 1
ATOM 1394 C C . GLY A 1 176 ? -16.104 -6.005 17.271 1.00 92.81 176 GLY A C 1
ATOM 1395 O O . GLY A 1 176 ? -17.125 -6.377 16.707 1.00 92.81 176 GLY A O 1
ATOM 1396 N N . GLU A 1 177 ? -15.482 -4.879 16.913 1.00 96.69 177 GLU A N 1
ATOM 1397 C CA . GLU A 1 177 ? -15.907 -4.103 15.742 1.00 96.69 177 GLU A CA 1
ATOM 1398 C C . GLU A 1 177 ? -15.571 -4.840 14.432 1.00 96.69 177 GLU A C 1
ATOM 1400 O O . GLU A 1 177 ? -14.500 -5.435 14.274 1.00 96.69 177 GLU A O 1
ATOM 1405 N N . ALA A 1 178 ? -16.506 -4.819 13.479 1.00 98.00 178 ALA A N 1
ATOM 1406 C CA . ALA A 1 178 ? -16.305 -5.410 12.163 1.00 98.00 178 ALA A CA 1
ATOM 1407 C C . ALA A 1 178 ? -15.422 -4.500 11.307 1.00 98.00 178 ALA A C 1
ATOM 1409 O O . ALA A 1 178 ? -15.708 -3.310 11.158 1.00 98.00 178 ALA A O 1
ATOM 1410 N N . PHE A 1 179 ? -14.380 -5.069 10.702 1.00 98.75 179 PHE A N 1
ATOM 1411 C CA . PHE A 1 179 ? -13.502 -4.329 9.803 1.00 98.75 179 PHE A CA 1
ATOM 1412 C C . PHE A 1 179 ? -13.083 -5.127 8.566 1.00 98.75 179 PHE A C 1
ATOM 1414 O O . PHE A 1 179 ? -13.037 -6.364 8.576 1.00 98.75 179 PHE A O 1
ATOM 1421 N N . ILE A 1 180 ? -12.724 -4.367 7.534 1.00 98.75 180 ILE A N 1
ATOM 1422 C CA . ILE A 1 180 ? -11.959 -4.777 6.358 1.00 98.75 180 ILE A CA 1
ATOM 1423 C C . ILE A 1 180 ? -10.784 -3.801 6.249 1.00 98.75 180 ILE A C 1
ATOM 1425 O O . ILE A 1 180 ? -11.002 -2.599 6.140 1.00 98.75 180 ILE A O 1
ATOM 1429 N N . ALA A 1 181 ? -9.549 -4.291 6.288 1.00 98.88 181 ALA A N 1
ATOM 1430 C CA . ALA A 1 181 ? -8.351 -3.479 6.101 1.00 98.88 181 ALA A CA 1
ATOM 1431 C C . ALA A 1 181 ? -7.689 -3.816 4.771 1.00 98.88 181 ALA A C 1
ATOM 1433 O O . ALA A 1 181 ? -7.467 -4.988 4.487 1.00 98.88 181 ALA A O 1
ATOM 1434 N N . MET A 1 182 ? -7.379 -2.817 3.949 1.00 98.75 182 MET A N 1
ATOM 1435 C CA . MET A 1 182 ? -6.854 -3.058 2.610 1.00 98.75 182 MET A CA 1
ATOM 1436 C C . MET A 1 182 ? -5.922 -1.965 2.096 1.00 98.75 182 MET A C 1
ATOM 1438 O O . MET A 1 182 ? -5.944 -0.826 2.567 1.00 98.75 182 MET A O 1
ATOM 1442 N N . GLY A 1 183 ? -5.122 -2.329 1.100 1.00 98.38 183 GLY A N 1
ATOM 1443 C CA . GLY A 1 183 ? -4.267 -1.423 0.339 1.00 98.38 183 GLY A CA 1
ATOM 1444 C C . GLY A 1 183 ? -2.920 -2.046 -0.009 1.00 98.38 183 GLY A C 1
ATOM 1445 O O . GLY A 1 183 ? -2.714 -3.245 0.188 1.00 98.38 183 GLY A O 1
ATOM 1446 N N . ASP A 1 184 ? -2.022 -1.214 -0.527 1.00 98.62 184 ASP A N 1
ATOM 1447 C CA . ASP A 1 184 ? -0.636 -1.579 -0.809 1.00 98.62 184 ASP A CA 1
ATOM 1448 C C . ASP A 1 184 ? 0.204 -1.457 0.471 1.00 98.62 184 ASP A C 1
ATOM 1450 O O . ASP A 1 184 ? 0.536 -0.365 0.943 1.00 98.62 184 ASP A O 1
ATOM 1454 N N . TRP A 1 185 ? 0.523 -2.602 1.063 1.00 98.69 185 TRP A N 1
ATOM 1455 C CA . TRP A 1 185 ? 1.331 -2.703 2.278 1.00 98.69 185 TRP A CA 1
ATOM 1456 C C . TRP A 1 185 ? 2.820 -2.890 1.975 1.00 98.69 185 TRP A C 1
ATOM 1458 O O . TRP A 1 185 ? 3.637 -2.975 2.897 1.00 98.69 185 TRP A O 1
ATOM 1468 N N . ASN A 1 186 ? 3.185 -2.892 0.689 1.00 98.31 186 ASN A N 1
ATOM 1469 C CA . ASN A 1 186 ? 4.536 -2.669 0.191 1.00 98.31 186 ASN A CA 1
ATOM 1470 C C . ASN A 1 186 ? 5.610 -3.637 0.722 1.00 98.31 186 ASN A C 1
ATOM 1472 O O . ASN A 1 186 ? 6.808 -3.354 0.647 1.00 98.31 186 ASN A O 1
ATOM 1476 N N . VAL A 1 187 ? 5.195 -4.796 1.240 1.00 98.06 187 VAL A N 1
ATOM 1477 C CA . VAL A 1 187 ? 6.076 -5.860 1.720 1.00 98.06 187 VAL A CA 1
ATOM 1478 C C . VAL A 1 187 ? 5.484 -7.228 1.392 1.00 98.06 187 VAL A C 1
ATOM 1480 O O . VAL A 1 187 ? 4.296 -7.468 1.610 1.00 98.06 187 VAL A O 1
ATOM 1483 N N . ASP A 1 188 ? 6.315 -8.139 0.879 1.00 97.00 188 ASP A N 1
ATOM 1484 C CA . ASP A 1 188 ? 5.923 -9.540 0.697 1.00 97.00 188 ASP A CA 1
ATOM 1485 C C . ASP A 1 188 ? 5.921 -10.239 2.055 1.00 97.00 188 ASP A C 1
ATOM 1487 O O . ASP A 1 188 ? 6.961 -10.335 2.713 1.00 97.00 188 ASP A O 1
ATOM 1491 N N . ARG A 1 189 ? 4.758 -10.746 2.478 1.00 95.06 189 ARG A N 1
ATOM 1492 C CA . ARG A 1 189 ? 4.612 -11.446 3.759 1.00 95.06 189 ARG A CA 1
ATOM 1493 C C . ARG A 1 189 ? 5.530 -12.662 3.876 1.00 95.06 189 ARG A C 1
ATOM 1495 O O . ARG A 1 189 ? 5.828 -13.061 4.995 1.00 95.06 189 ARG A O 1
ATOM 1502 N N . ASP A 1 190 ? 5.981 -13.260 2.774 1.00 94.38 190 ASP A N 1
ATOM 1503 C CA . ASP A 1 190 ? 6.857 -14.432 2.823 1.00 94.38 190 ASP A CA 1
ATOM 1504 C C . ASP A 1 190 ? 8.330 -14.052 3.058 1.00 94.38 190 ASP A C 1
ATOM 1506 O O . ASP A 1 190 ? 9.118 -14.904 3.474 1.00 94.38 190 ASP A O 1
ATOM 1510 N N . ASN A 1 191 ? 8.699 -12.773 2.918 1.00 95.12 191 ASN A N 1
ATOM 1511 C CA . ASN A 1 191 ? 10.050 -12.280 3.180 1.00 95.12 191 ASN A CA 1
ATOM 1512 C C . ASN A 1 191 ? 10.303 -12.048 4.683 1.00 95.12 191 ASN A C 1
ATOM 1514 O O . ASN A 1 191 ? 10.265 -10.923 5.172 1.00 95.12 191 ASN A O 1
ATOM 1518 N N . SER A 1 192 ? 10.590 -13.118 5.430 1.00 92.38 192 SER A N 1
ATOM 1519 C CA . SER A 1 192 ? 10.793 -13.064 6.890 1.00 92.38 192 SER A CA 1
ATOM 1520 C C . SER A 1 192 ? 12.008 -12.267 7.374 1.00 92.38 192 SER A C 1
ATOM 1522 O O . SER A 1 192 ? 12.152 -12.101 8.581 1.00 92.38 192 SER A O 1
ATOM 1524 N N . GLU A 1 193 ? 12.877 -11.801 6.476 1.00 95.44 193 GLU A N 1
ATOM 1525 C CA . GLU A 1 193 ? 13.995 -10.915 6.828 1.00 95.44 193 GLU A CA 1
ATOM 1526 C C . GLU A 1 193 ? 13.497 -9.496 7.165 1.00 95.44 193 GLU A C 1
ATOM 1528 O O . GLU A 1 193 ? 14.161 -8.759 7.890 1.00 95.44 193 GLU A O 1
ATOM 1533 N N . LEU A 1 194 ? 12.318 -9.111 6.659 1.00 97.38 194 LEU A N 1
ATOM 1534 C CA . LEU A 1 194 ? 11.734 -7.789 6.863 1.00 97.38 194 LEU A CA 1
ATOM 1535 C C . LEU A 1 194 ? 10.766 -7.794 8.048 1.00 97.38 194 LEU A C 1
ATOM 1537 O O . LEU A 1 194 ? 9.816 -8.576 8.096 1.00 97.38 194 LEU A O 1
ATOM 1541 N N . GLU A 1 195 ? 10.946 -6.856 8.979 1.00 97.00 195 GLU A N 1
ATOM 1542 C CA . GLU A 1 195 ? 10.077 -6.722 10.156 1.00 97.00 195 GLU A CA 1
ATOM 1543 C C . GLU A 1 195 ? 8.601 -6.522 9.763 1.00 97.00 195 GLU A C 1
ATOM 1545 O O . GLU A 1 195 ? 7.715 -7.140 10.351 1.00 97.00 195 GLU A O 1
ATOM 1550 N N . GLY A 1 196 ? 8.327 -5.736 8.714 1.00 98.00 196 GLY A N 1
ATOM 1551 C CA . GLY A 1 196 ? 6.970 -5.549 8.193 1.00 98.00 196 GLY A CA 1
ATOM 1552 C C . GLY A 1 196 ? 6.294 -6.866 7.793 1.00 98.00 196 GLY A C 1
ATOM 1553 O O . GLY A 1 196 ? 5.132 -7.091 8.128 1.00 98.00 196 GLY A O 1
ATOM 1554 N N . ALA A 1 197 ? 7.033 -7.793 7.175 1.00 98.25 197 ALA A N 1
ATOM 1555 C CA . ALA A 1 197 ? 6.512 -9.111 6.815 1.00 98.25 197 ALA A CA 1
ATOM 1556 C C . ALA A 1 197 ? 6.178 -9.958 8.052 1.00 98.25 197 ALA A C 1
ATOM 1558 O O . ALA A 1 197 ? 5.189 -10.692 8.049 1.00 98.25 197 ALA A O 1
ATOM 1559 N N . VAL A 1 198 ? 6.961 -9.836 9.131 1.00 98.00 198 VAL A N 1
ATOM 1560 C CA . VAL A 1 198 ? 6.655 -10.487 10.415 1.00 98.00 198 VAL A CA 1
ATOM 1561 C C . VAL A 1 198 ? 5.327 -9.968 10.966 1.00 98.00 198 VAL A C 1
ATOM 1563 O O . VAL A 1 198 ? 4.469 -10.775 11.324 1.00 98.00 198 VAL A O 1
ATOM 1566 N N . VAL A 1 199 ? 5.103 -8.650 10.942 1.00 98.19 199 VAL A N 1
ATOM 1567 C CA . VAL A 1 199 ? 3.826 -8.051 11.367 1.00 98.19 199 VAL A CA 1
ATOM 1568 C C . VAL A 1 199 ? 2.658 -8.559 10.512 1.00 98.19 199 VAL A C 1
ATOM 1570 O O . VAL A 1 199 ? 1.596 -8.874 11.053 1.00 98.19 199 VAL A O 1
ATOM 1573 N N . LEU A 1 200 ? 2.842 -8.717 9.195 1.00 98.25 200 LEU A N 1
ATOM 1574 C CA . LEU A 1 200 ? 1.818 -9.306 8.321 1.00 98.25 200 LEU A CA 1
ATOM 1575 C C . LEU A 1 200 ? 1.502 -10.764 8.688 1.00 98.25 200 LEU A C 1
ATOM 1577 O O . LEU A 1 200 ? 0.335 -11.153 8.748 1.00 98.25 200 LEU A O 1
ATOM 1581 N N . LYS A 1 201 ? 2.513 -11.582 9.002 1.00 97.38 201 LYS A N 1
ATOM 1582 C CA . LYS A 1 201 ? 2.284 -12.962 9.470 1.00 97.38 201 LYS A CA 1
ATOM 1583 C C . LYS A 1 201 ? 1.499 -12.996 10.780 1.00 97.38 201 LYS A C 1
ATOM 1585 O O . LYS A 1 201 ? 0.604 -13.825 10.928 1.00 97.38 201 LYS A O 1
ATOM 1590 N N . GLU A 1 202 ? 1.793 -12.090 11.709 1.00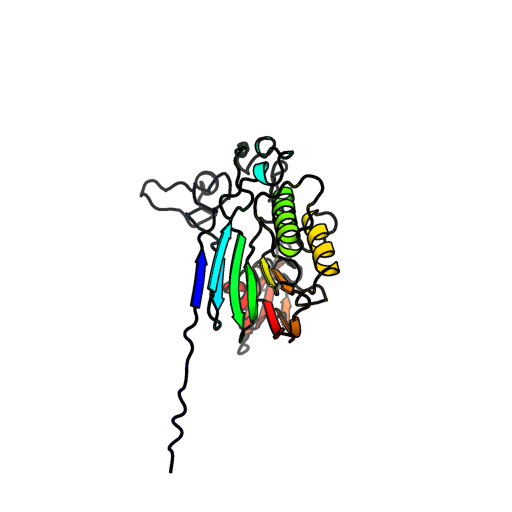 97.31 202 GLU A N 1
ATOM 1591 C CA . GLU A 1 202 ? 1.049 -11.966 12.966 1.00 97.31 202 GLU A CA 1
ATOM 1592 C C . GLU A 1 202 ? -0.407 -11.545 12.732 1.00 97.31 202 GLU A C 1
ATOM 1594 O O . GLU A 1 202 ? -1.312 -12.121 13.332 1.00 97.31 202 GLU A O 1
ATOM 1599 N N . LEU A 1 203 ? -0.655 -10.591 11.827 1.00 97.88 203 LEU A N 1
ATOM 1600 C CA . LEU A 1 203 ? -2.011 -10.212 11.419 1.00 97.88 203 LEU A CA 1
ATOM 1601 C C . LEU A 1 203 ? -2.772 -11.399 10.816 1.00 97.88 203 LEU A C 1
ATOM 1603 O O . LEU A 1 203 ? -3.920 -11.629 11.186 1.00 97.88 203 LEU A O 1
ATOM 1607 N N . GLY A 1 204 ? -2.128 -12.192 9.956 1.00 96.94 204 GLY A N 1
ATOM 1608 C CA . GLY A 1 204 ? -2.712 -13.407 9.376 1.00 96.94 204 GLY A CA 1
ATOM 1609 C C . GLY A 1 204 ? -2.954 -14.549 10.370 1.00 96.94 204 GLY A C 1
ATOM 1610 O O . GLY A 1 204 ? -3.697 -15.475 10.059 1.00 96.94 204 GLY A O 1
ATOM 1611 N N . ALA A 1 205 ? -2.349 -14.503 11.561 1.00 96.56 205 ALA A N 1
ATOM 1612 C CA . ALA A 1 205 ? -2.645 -15.437 12.649 1.00 96.56 205 ALA A CA 1
ATOM 1613 C C . ALA A 1 205 ? -3.870 -15.010 13.478 1.00 96.56 205 ALA A C 1
ATOM 1615 O O . ALA A 1 205 ? -4.480 -15.843 14.148 1.00 96.56 205 ALA A O 1
ATOM 1616 N N . LEU A 1 206 ? -4.219 -13.721 13.447 1.00 96.81 206 LEU A N 1
ATOM 1617 C CA . LEU A 1 206 ? -5.348 -13.140 14.184 1.00 96.81 206 LEU A CA 1
ATOM 1618 C C . LEU A 1 206 ? -6.603 -12.992 13.316 1.00 96.81 206 LEU A C 1
ATOM 1620 O O . LEU A 1 206 ? -7.723 -13.049 13.821 1.00 96.81 206 LEU A O 1
ATOM 1624 N N . PHE A 1 207 ? -6.407 -12.782 12.019 1.00 97.88 207 PHE A N 1
ATOM 1625 C CA . PHE A 1 207 ? -7.436 -12.408 11.060 1.00 97.88 207 PHE A CA 1
ATOM 1626 C C . PHE A 1 207 ? -7.289 -13.198 9.760 1.00 97.88 207 PHE A C 1
ATOM 1628 O O . PHE A 1 207 ? -6.341 -13.956 9.570 1.00 97.88 207 PHE A O 1
ATOM 1635 N N . GLN A 1 208 ? -8.236 -13.015 8.844 1.00 97.69 208 GLN A N 1
ATOM 1636 C CA . GLN A 1 208 ? -8.266 -13.745 7.584 1.00 97.69 208 GLN A CA 1
ATOM 1637 C C . GLN A 1 208 ? -7.833 -12.847 6.425 1.00 97.69 208 GLN A C 1
ATOM 1639 O O . GLN A 1 208 ? -8.463 -11.828 6.157 1.00 97.69 208 GLN A O 1
ATOM 1644 N N . TYR A 1 209 ? -6.783 -13.232 5.701 1.00 98.38 209 TYR A N 1
ATOM 1645 C CA . TYR A 1 209 ? -6.480 -12.626 4.403 1.00 98.38 209 TYR A CA 1
ATOM 1646 C C . TYR A 1 209 ? -7.493 -13.073 3.348 1.00 98.38 209 TYR A C 1
ATOM 1648 O O . TYR A 1 209 ? -7.945 -14.219 3.374 1.00 98.38 209 TYR A O 1
ATOM 1656 N N . TRP A 1 210 ? -7.802 -12.195 2.388 1.00 98.06 210 TRP A N 1
ATOM 1657 C CA . TRP A 1 210 ? -8.736 -12.503 1.302 1.00 98.06 210 TRP A CA 1
ATOM 1658 C C . TRP A 1 210 ? -8.340 -13.731 0.480 1.00 98.06 210 TRP A C 1
ATOM 1660 O O . TRP A 1 210 ? -9.200 -14.431 -0.049 1.00 98.06 210 TRP A O 1
ATOM 1670 N N . ILE A 1 211 ? -7.040 -14.008 0.395 1.00 96.44 211 ILE A N 1
ATOM 1671 C CA . ILE A 1 211 ? -6.494 -15.191 -0.252 1.00 96.44 211 ILE A CA 1
ATOM 1672 C C . ILE A 1 211 ? -5.449 -15.848 0.647 1.00 96.44 211 ILE A C 1
ATOM 1674 O O . ILE A 1 211 ? -4.583 -15.194 1.242 1.00 96.44 211 ILE A O 1
ATOM 1678 N N . LYS A 1 212 ? -5.571 -17.170 0.783 1.00 90.31 212 LYS A N 1
ATOM 1679 C CA . LYS A 1 212 ? -4.705 -17.958 1.660 1.00 90.31 212 LYS A CA 1
ATOM 1680 C C . LYS A 1 212 ? -3.318 -18.119 1.059 1.00 90.31 212 LYS A C 1
ATOM 1682 O O . LYS A 1 212 ? -2.332 -17.858 1.741 1.00 90.31 212 LYS A O 1
ATOM 1687 N N . ASP A 1 213 ? -3.246 -18.538 -0.197 1.00 93.31 213 ASP A N 1
ATOM 1688 C CA . ASP A 1 213 ? -1.979 -18.803 -0.869 1.00 93.31 213 ASP A CA 1
ATOM 1689 C C . ASP A 1 213 ? -1.315 -17.502 -1.314 1.00 93.31 213 ASP A C 1
ATOM 1691 O O . ASP A 1 213 ? -1.976 -16.474 -1.478 1.00 93.31 213 ASP A O 1
ATOM 1695 N N . ARG A 1 214 ? 0.013 -17.529 -1.459 1.00 93.56 214 ARG A N 1
ATOM 1696 C CA . ARG A 1 214 ? 0.743 -16.381 -1.992 1.00 93.56 214 ARG A CA 1
ATOM 1697 C C . ARG A 1 214 ? 0.313 -16.151 -3.439 1.00 93.56 214 ARG A C 1
ATOM 1699 O O . ARG A 1 214 ? 0.313 -17.080 -4.245 1.00 93.56 214 ARG A O 1
ATOM 1706 N N . VAL A 1 215 ? 0.013 -14.904 -3.769 1.00 96.12 215 VAL A N 1
ATOM 1707 C CA . VAL A 1 215 ? -0.327 -14.451 -5.121 1.00 96.12 215 VAL A CA 1
ATOM 1708 C C . VAL A 1 215 ? 0.612 -13.338 -5.564 1.00 96.12 215 VAL A C 1
ATOM 1710 O O . VAL A 1 215 ? 1.363 -12.791 -4.769 1.00 96.12 215 VAL A O 1
ATOM 1713 N N . ILE A 1 216 ? 0.596 -13.007 -6.851 1.00 95.62 216 ILE A N 1
ATOM 1714 C CA . ILE A 1 216 ? 1.359 -11.878 -7.386 1.00 95.62 216 ILE A CA 1
ATOM 1715 C C . ILE A 1 216 ? 0.398 -10.712 -7.552 1.00 95.62 216 ILE A C 1
ATOM 1717 O O . ILE A 1 216 ? -0.546 -10.819 -8.333 1.00 95.62 216 ILE A O 1
ATOM 1721 N N . THR A 1 217 ? 0.650 -9.617 -6.841 1.00 97.25 217 THR A N 1
ATOM 1722 C CA . THR A 1 217 ? -0.129 -8.376 -6.966 1.00 97.25 217 THR A CA 1
ATOM 1723 C C . THR A 1 217 ? 0.699 -7.238 -7.545 1.00 97.25 217 THR A C 1
ATOM 1725 O O . THR A 1 217 ? 0.128 -6.276 -8.027 1.00 97.25 217 THR A O 1
ATOM 1728 N N . TYR A 1 218 ? 2.022 -7.383 -7.597 1.00 96.62 218 TYR A N 1
ATOM 1729 C CA . TYR A 1 218 ? 2.935 -6.434 -8.218 1.00 96.62 218 TYR A CA 1
ATOM 1730 C C . TYR A 1 218 ? 3.905 -7.150 -9.151 1.00 96.62 218 TYR A C 1
ATOM 1732 O O . TYR A 1 218 ? 4.424 -8.221 -8.815 1.00 96.62 218 TYR A O 1
ATOM 1740 N N . GLU A 1 219 ? 4.220 -6.532 -10.287 1.00 94.12 219 GLU A N 1
ATOM 1741 C CA . GLU A 1 219 ? 5.348 -6.945 -11.115 1.00 94.12 219 GLU A CA 1
ATOM 1742 C C . GLU A 1 219 ? 5.959 -5.784 -11.899 1.00 94.12 219 GLU A C 1
ATOM 1744 O O . GLU A 1 219 ? 5.292 -4.826 -12.284 1.00 94.12 219 GLU A O 1
ATOM 1749 N N . SER A 1 220 ? 7.248 -5.903 -12.214 1.00 92.25 220 SER A N 1
ATOM 1750 C CA . SER A 1 220 ? 7.913 -4.914 -13.062 1.00 92.25 220 SER A CA 1
ATOM 1751 C C . SER A 1 220 ? 7.264 -4.811 -14.455 1.00 92.25 220 SER A C 1
ATOM 1753 O O . SER A 1 220 ? 6.765 -5.787 -15.020 1.00 92.25 220 SER A O 1
ATOM 1755 N N . GLN A 1 221 ? 7.293 -3.608 -15.032 1.00 90.38 221 GLN A N 1
ATOM 1756 C CA . GLN A 1 221 ? 6.547 -3.257 -16.249 1.00 90.38 221 GLN A CA 1
ATOM 1757 C C . GLN A 1 221 ? 7.026 -3.939 -17.542 1.00 90.38 221 GLN A C 1
ATOM 1759 O O . GLN A 1 221 ? 6.320 -3.932 -18.548 1.00 90.38 221 GLN A O 1
ATOM 1764 N N . ASN A 1 222 ? 8.204 -4.566 -17.532 1.00 91.06 222 ASN A N 1
ATOM 1765 C CA . ASN A 1 222 ? 8.680 -5.342 -18.676 1.00 91.06 222 ASN A CA 1
ATOM 1766 C C . ASN A 1 222 ? 7.890 -6.661 -18.842 1.00 91.06 222 ASN A C 1
ATOM 1768 O O . ASN A 1 222 ? 7.130 -7.078 -17.966 1.00 91.06 222 ASN A O 1
ATOM 1772 N N . TYR A 1 223 ? 8.095 -7.324 -19.982 1.00 93.56 223 TYR A N 1
ATOM 1773 C CA . TYR A 1 223 ? 7.457 -8.600 -20.322 1.00 93.56 223 TYR A CA 1
ATOM 1774 C C . TYR A 1 223 ? 8.398 -9.806 -20.168 1.00 93.56 223 TYR A C 1
ATOM 1776 O O . TYR A 1 223 ? 8.114 -10.878 -20.710 1.00 93.56 223 TYR A O 1
ATOM 1784 N N . SER A 1 224 ? 9.513 -9.670 -19.442 1.00 93.50 224 SER A N 1
ATOM 1785 C CA . SER A 1 224 ? 10.434 -10.789 -19.232 1.00 93.50 224 SER A CA 1
ATOM 1786 C C . SER A 1 224 ? 9.742 -11.922 -18.450 1.00 93.50 224 SER A C 1
ATOM 1788 O O . SER A 1 224 ? 8.954 -11.654 -17.534 1.00 93.50 224 SER A O 1
ATOM 1790 N N . PRO A 1 225 ? 9.970 -13.202 -18.798 1.00 90.81 225 PRO A N 1
ATOM 1791 C CA . PRO A 1 225 ? 9.392 -14.327 -18.059 1.00 90.81 225 PRO A CA 1
ATOM 1792 C C . PRO A 1 225 ? 9.800 -14.365 -16.578 1.00 90.81 225 PRO A C 1
ATOM 1794 O O . PRO A 1 225 ? 8.991 -14.717 -15.729 1.00 90.81 225 PRO A O 1
ATOM 1797 N N . ASP A 1 226 ? 11.032 -13.959 -16.275 1.00 90.44 226 ASP A N 1
ATOM 1798 C CA . ASP A 1 226 ? 11.680 -13.934 -14.957 1.00 90.44 226 ASP A CA 1
ATOM 1799 C C . ASP A 1 226 ? 11.617 -12.558 -14.274 1.00 90.44 226 ASP A C 1
ATOM 1801 O O . ASP A 1 226 ? 12.372 -12.262 -13.348 1.00 90.44 226 ASP A O 1
ATOM 1805 N N . ARG A 1 227 ? 10.716 -11.694 -14.743 1.00 92.44 227 ARG A N 1
ATOM 1806 C CA . ARG A 1 227 ? 10.544 -10.346 -14.210 1.00 92.44 227 ARG A CA 1
ATOM 1807 C C . ARG A 1 227 ? 10.252 -10.363 -12.709 1.00 92.44 227 ARG A C 1
ATOM 1809 O O . ARG A 1 227 ? 9.552 -11.240 -12.198 1.00 92.44 227 ARG A O 1
ATOM 1816 N N . PHE A 1 228 ? 10.752 -9.347 -12.010 1.00 92.75 228 PHE A N 1
ATOM 1817 C CA . PHE A 1 228 ? 10.501 -9.204 -10.580 1.00 92.75 228 PHE A CA 1
ATOM 1818 C C . PHE A 1 228 ? 8.995 -9.110 -10.312 1.00 92.75 228 PHE A C 1
ATOM 1820 O O . PHE A 1 228 ? 8.293 -8.343 -10.978 1.00 92.75 228 PHE A O 1
ATOM 1827 N N . SER A 1 229 ? 8.527 -9.896 -9.345 1.00 94.50 229 SER A N 1
ATOM 1828 C CA . SER A 1 229 ? 7.131 -9.967 -8.923 1.00 94.50 229 SER A CA 1
ATOM 1829 C C . SER A 1 229 ? 7.027 -10.228 -7.423 1.00 94.50 229 SER A C 1
ATOM 1831 O O . SER A 1 229 ? 7.876 -10.900 -6.834 1.00 94.50 229 SER A O 1
ATOM 1833 N N . SER A 1 230 ? 5.983 -9.685 -6.802 1.00 96.50 230 SER A N 1
ATOM 1834 C CA . SER A 1 230 ? 5.796 -9.705 -5.350 1.00 96.50 230 SER A CA 1
ATOM 1835 C C . SER A 1 230 ? 4.311 -9.667 -4.975 1.00 96.50 230 SER A C 1
ATOM 1837 O O . SER A 1 230 ? 3.468 -9.282 -5.791 1.00 96.50 230 SER A O 1
ATOM 1839 N N . GLN A 1 231 ? 3.988 -10.051 -3.739 1.00 97.75 231 GLN A N 1
ATOM 1840 C CA . GLN A 1 231 ? 2.697 -9.743 -3.120 1.00 97.75 231 GLN A CA 1
ATOM 1841 C C . GLN A 1 231 ? 2.843 -8.478 -2.275 1.00 97.75 231 GLN A C 1
ATOM 1843 O O . GLN A 1 231 ? 3.481 -8.519 -1.229 1.00 97.75 231 GLN A O 1
ATOM 1848 N N . LEU A 1 232 ? 2.284 -7.358 -2.719 1.00 98.38 232 LEU A N 1
ATOM 1849 C CA . LEU A 1 232 ? 2.369 -6.077 -2.004 1.00 98.38 232 LEU A CA 1
ATOM 1850 C C . LEU A 1 232 ? 0.999 -5.575 -1.534 1.00 98.38 232 LEU A C 1
ATOM 1852 O O . LEU A 1 232 ? 0.914 -4.863 -0.538 1.00 98.38 232 LEU A O 1
ATOM 1856 N N . ASP A 1 233 ? -0.075 -6.014 -2.185 1.00 98.69 233 ASP A N 1
ATOM 1857 C CA . ASP A 1 233 ? -1.443 -5.580 -1.921 1.00 98.69 233 ASP A CA 1
ATOM 1858 C C . ASP A 1 233 ? -2.171 -6.610 -1.077 1.00 98.69 233 ASP A C 1
ATOM 1860 O O . ASP A 1 233 ? -2.029 -7.813 -1.306 1.00 98.69 233 ASP A O 1
ATOM 1864 N N . TYR A 1 234 ? -2.964 -6.146 -0.112 1.00 98.75 234 TYR A N 1
ATOM 1865 C CA . TYR A 1 234 ? -3.679 -7.025 0.801 1.00 98.75 234 TYR A CA 1
ATOM 1866 C C . TYR A 1 234 ? -5.109 -6.564 1.073 1.00 98.75 234 TYR A C 1
ATOM 1868 O O . TYR A 1 234 ? -5.407 -5.372 1.085 1.00 98.75 234 TYR A O 1
ATOM 1876 N N . ILE A 1 235 ? -5.983 -7.534 1.347 1.00 98.81 235 ILE A N 1
ATOM 1877 C CA . ILE A 1 235 ? -7.275 -7.351 2.018 1.00 98.81 235 ILE A CA 1
ATOM 1878 C C . ILE A 1 235 ? -7.295 -8.286 3.236 1.00 98.81 235 ILE A C 1
ATOM 1880 O O . ILE A 1 235 ? -7.151 -9.501 3.109 1.00 98.81 235 ILE A O 1
ATOM 1884 N N . LEU A 1 236 ? -7.481 -7.730 4.424 1.00 98.75 236 LEU A N 1
ATOM 1885 C CA . LEU A 1 236 ? -7.540 -8.436 5.696 1.00 98.75 236 LEU A CA 1
ATOM 1886 C C . LEU A 1 236 ? -8.912 -8.224 6.329 1.00 98.75 236 LEU A C 1
ATOM 1888 O O . LEU A 1 236 ? -9.385 -7.096 6.456 1.00 98.75 236 LEU A O 1
ATOM 1892 N N . LEU A 1 237 ? -9.549 -9.314 6.732 1.00 98.62 237 LEU A N 1
ATOM 1893 C CA . LEU A 1 237 ? -10.925 -9.330 7.197 1.00 98.62 237 LEU A CA 1
ATOM 1894 C C . LEU A 1 237 ? -11.002 -9.747 8.660 1.00 98.62 237 LEU A C 1
ATOM 1896 O O . LEU A 1 237 ? -10.373 -10.721 9.085 1.00 98.62 237 LEU A O 1
ATOM 1900 N N . SER A 1 238 ? -11.825 -9.026 9.419 1.00 98.25 238 SER A N 1
ATOM 1901 C CA . SER A 1 238 ? -12.222 -9.451 10.761 1.00 98.25 238 SER A CA 1
ATOM 1902 C C . SER A 1 238 ? -13.043 -10.757 10.720 1.00 98.25 238 SER A C 1
ATOM 1904 O O . SER A 1 238 ? -13.635 -11.073 9.684 1.00 98.25 238 SER A O 1
ATOM 1906 N N . PRO A 1 239 ? -13.175 -11.493 11.843 1.00 97.31 239 PRO A N 1
ATOM 1907 C CA . PRO A 1 239 ? -13.914 -12.763 11.892 1.00 97.31 239 PRO A CA 1
ATOM 1908 C C . PRO A 1 239 ? -15.401 -12.674 11.514 1.00 97.31 239 PRO A C 1
ATOM 1910 O O . PRO A 1 239 ? -16.036 -13.707 11.302 1.00 97.31 239 PRO A O 1
ATOM 1913 N N . HIS A 1 240 ? -15.950 -11.461 11.417 1.00 97.81 240 HIS A N 1
ATOM 1914 C CA . HIS A 1 240 ? -17.327 -11.181 11.013 1.00 97.81 240 HIS A CA 1
ATOM 1915 C C . HIS A 1 240 ? -17.604 -11.457 9.534 1.00 97.81 240 HIS A C 1
ATOM 1917 O O . HIS A 1 240 ? -18.758 -11.410 9.131 1.00 97.81 240 HIS A O 1
ATOM 1923 N N . PHE A 1 241 ? -16.591 -11.739 8.716 1.00 98.12 241 PHE A N 1
ATOM 1924 C CA . PHE A 1 241 ? -16.781 -12.022 7.298 1.00 98.12 241 PHE A CA 1
ATOM 1925 C C . PHE A 1 241 ? -16.490 -13.487 6.979 1.00 98.12 241 PHE A C 1
ATOM 1927 O O . PHE A 1 241 ? -15.597 -14.094 7.569 1.00 98.12 241 PHE A O 1
ATOM 1934 N N . ASP A 1 242 ? -17.253 -14.042 6.040 1.00 97.81 242 ASP A N 1
ATOM 1935 C CA . ASP A 1 242 ? -16.860 -15.227 5.277 1.00 97.81 242 ASP A CA 1
ATOM 1936 C C . ASP A 1 242 ? -16.523 -14.803 3.850 1.00 97.81 242 ASP A C 1
ATOM 1938 O O . ASP A 1 242 ? -17.191 -13.942 3.277 1.00 97.81 242 ASP A O 1
ATOM 1942 N N . ILE A 1 243 ? -15.486 -15.413 3.282 1.00 97.94 243 ILE A N 1
ATOM 1943 C CA . ILE A 1 243 ? -15.077 -15.183 1.896 1.00 97.94 243 ILE A CA 1
ATOM 1944 C C . ILE A 1 243 ? -15.832 -16.163 1.004 1.00 97.94 243 ILE A C 1
ATOM 1946 O O . ILE A 1 243 ? -15.740 -17.374 1.203 1.00 97.94 243 ILE A O 1
ATOM 1950 N N . VAL A 1 244 ? -16.565 -15.626 0.032 1.00 97.88 244 VAL A N 1
ATOM 1951 C CA . VAL A 1 244 ? -17.311 -16.384 -0.981 1.00 97.88 244 VAL A CA 1
ATOM 1952 C C . VAL A 1 244 ? -16.440 -16.629 -2.206 1.00 97.88 244 VAL A C 1
ATOM 1954 O O . VAL A 1 244 ? -16.351 -17.759 -2.678 1.00 97.88 244 VAL A O 1
ATOM 1957 N N . ASP A 1 245 ? -15.785 -15.576 -2.686 1.00 98.00 245 ASP A N 1
ATOM 1958 C CA . ASP A 1 245 ? -14.871 -15.611 -3.823 1.00 98.00 245 ASP A CA 1
ATOM 1959 C C . ASP A 1 245 ? -13.755 -14.586 -3.616 1.00 98.00 245 ASP A C 1
ATOM 1961 O O . ASP A 1 245 ? -13.929 -13.581 -2.919 1.00 98.00 245 ASP A O 1
ATOM 1965 N N . SER A 1 246 ? -12.587 -14.836 -4.186 1.00 98.31 246 SER A N 1
ATOM 1966 C CA . SER A 1 246 ? -11.460 -13.919 -4.092 1.00 98.31 246 SER A CA 1
ATOM 1967 C C . SER A 1 246 ? -10.416 -14.189 -5.160 1.00 98.31 246 SER A C 1
ATOM 1969 O O . SER A 1 246 ? -10.279 -15.296 -5.679 1.00 98.31 246 SER A O 1
ATOM 1971 N N . GLY A 1 247 ? -9.628 -13.166 -5.481 1.00 97.50 247 GLY A N 1
ATOM 1972 C CA . GLY A 1 247 ? -8.565 -13.341 -6.453 1.00 97.50 247 GLY A CA 1
ATOM 1973 C C . GLY A 1 247 ? -7.811 -12.073 -6.797 1.00 97.50 247 GLY A C 1
ATOM 1974 O O . GLY A 1 247 ? -7.880 -11.050 -6.107 1.00 97.50 247 GLY A O 1
ATOM 1975 N N . VAL A 1 248 ? -7.066 -12.189 -7.890 1.00 96.81 248 VAL A N 1
ATOM 1976 C CA . VAL A 1 248 ? -6.276 -11.125 -8.502 1.00 96.81 248 VAL A CA 1
ATOM 1977 C C . VAL A 1 248 ? -6.613 -11.097 -9.988 1.00 96.81 248 VAL A C 1
ATOM 1979 O O . VAL A 1 248 ? -6.578 -12.135 -10.649 1.00 96.81 248 VAL A O 1
ATOM 1982 N N . PHE A 1 249 ? -6.919 -9.920 -10.526 1.00 93.88 249 PHE A N 1
ATOM 1983 C CA . PHE A 1 249 ? -7.121 -9.722 -11.959 1.00 93.88 249 PHE A CA 1
ATOM 1984 C C . PHE A 1 249 ? -5.767 -9.719 -12.678 1.00 93.88 249 PHE A C 1
ATOM 1986 O O . PHE A 1 249 ? -5.187 -8.667 -12.946 1.00 93.88 249 PHE A O 1
ATOM 1993 N N . ARG A 1 250 ? -5.246 -10.920 -12.948 1.00 91.94 250 ARG A N 1
ATOM 1994 C CA . ARG A 1 250 ? -3.938 -11.146 -13.573 1.00 91.94 250 ARG A CA 1
ATOM 1995 C C . ARG A 1 250 ? -4.011 -12.269 -14.607 1.00 91.94 250 ARG A C 1
ATOM 1997 O O . ARG A 1 250 ? -4.422 -13.382 -14.287 1.00 91.94 250 ARG A O 1
ATOM 2004 N N . ASN A 1 251 ? -3.559 -11.989 -15.830 1.00 89.44 251 ASN A N 1
ATOM 2005 C CA . ASN A 1 251 ? -3.513 -12.949 -16.933 1.00 89.44 251 ASN A CA 1
ATOM 2006 C C . ASN A 1 251 ? -2.065 -13.176 -17.388 1.00 89.44 251 ASN A C 1
ATOM 2008 O O . ASN A 1 251 ? -1.425 -12.268 -17.908 1.00 89.44 251 ASN A O 1
ATOM 2012 N N . GLU A 1 252 ? -1.570 -14.403 -17.217 1.00 88.00 252 GLU A N 1
ATOM 2013 C CA . GLU A 1 252 ? -0.187 -14.796 -17.533 1.00 88.00 252 GLU A CA 1
ATOM 2014 C C . GLU A 1 252 ? -0.041 -15.623 -18.806 1.00 88.00 252 GLU A C 1
ATOM 2016 O O . GLU A 1 252 ? 1.037 -16.147 -19.096 1.00 88.00 252 GLU A O 1
ATOM 2021 N N . ASN A 1 253 ? -1.122 -15.789 -19.565 1.00 93.69 253 ASN A N 1
ATOM 2022 C CA . ASN A 1 253 ? -1.048 -16.555 -20.796 1.00 93.69 253 ASN A CA 1
ATOM 2023 C C . ASN A 1 253 ? -0.075 -15.875 -21.764 1.00 93.69 253 ASN A C 1
ATOM 2025 O O . ASN A 1 253 ? -0.171 -14.680 -22.022 1.00 93.69 253 ASN A O 1
ATOM 2029 N N . ARG A 1 254 ? 0.861 -16.641 -22.321 1.00 95.00 254 ARG A N 1
ATOM 2030 C CA . ARG A 1 254 ? 1.841 -16.134 -23.285 1.00 95.00 254 ARG A CA 1
ATOM 2031 C C . ARG A 1 254 ? 2.334 -17.240 -24.203 1.00 95.00 254 ARG A C 1
ATOM 2033 O O . ARG A 1 254 ? 2.329 -18.412 -23.835 1.00 95.00 254 ARG A O 1
ATOM 2040 N N . ILE A 1 255 ? 2.753 -16.861 -25.404 1.00 95.56 255 ILE A N 1
ATOM 2041 C CA . ILE A 1 255 ? 3.391 -17.750 -26.378 1.00 95.56 255 ILE A CA 1
ATOM 2042 C C . ILE A 1 255 ? 4.731 -17.127 -26.743 1.00 95.56 255 ILE A C 1
ATOM 2044 O O . ILE A 1 255 ? 4.764 -16.086 -27.398 1.00 95.56 255 ILE A O 1
ATOM 2048 N N . GLU A 1 256 ? 5.826 -17.761 -26.331 1.00 95.69 256 GLU A N 1
ATOM 2049 C CA . GLU A 1 256 ? 7.167 -17.284 -26.672 1.00 95.69 256 GLU A CA 1
ATOM 2050 C C . GLU A 1 256 ? 7.431 -17.396 -28.173 1.00 95.69 256 GLU A C 1
ATOM 2052 O O . GLU A 1 256 ? 7.073 -18.389 -28.814 1.00 95.69 256 GLU A O 1
ATOM 2057 N N . LYS A 1 257 ? 8.085 -16.374 -28.727 1.00 95.44 257 LYS A N 1
ATOM 2058 C CA . LYS A 1 257 ? 8.487 -16.301 -30.138 1.00 95.44 257 LYS A CA 1
ATOM 2059 C C . LYS A 1 257 ? 9.997 -16.311 -30.335 1.00 95.44 257 LYS A C 1
ATOM 2061 O O . LYS A 1 257 ? 10.461 -16.416 -31.464 1.00 95.44 257 LYS A O 1
ATOM 2066 N N . GLY A 1 258 ? 10.757 -16.287 -29.243 1.00 94.25 258 GLY A N 1
ATOM 2067 C CA . GLY A 1 258 ? 12.214 -16.289 -29.284 1.00 94.25 258 GLY A CA 1
ATOM 2068 C C . GLY A 1 258 ? 12.775 -14.908 -29.607 1.00 94.25 258 GLY A C 1
ATOM 2069 O O . GLY A 1 258 ? 12.112 -13.893 -29.407 1.00 94.25 258 GLY A O 1
ATOM 2070 N N . CYS A 1 259 ? 14.026 -14.871 -30.058 1.00 96.06 259 CYS A N 1
ATOM 2071 C CA . CYS A 1 259 ? 14.809 -13.637 -30.192 1.00 96.06 259 CYS A CA 1
ATOM 2072 C C . CYS A 1 259 ? 15.309 -13.408 -31.626 1.00 96.06 259 CYS A C 1
ATOM 2074 O O . CYS A 1 259 ? 16.192 -12.582 -31.854 1.00 96.06 259 CYS A O 1
ATOM 2076 N N . ASP A 1 260 ? 14.760 -14.154 -32.586 1.00 91.00 260 ASP A N 1
ATOM 2077 C CA . ASP A 1 260 ? 15.173 -14.153 -33.992 1.00 91.00 260 ASP A CA 1
ATOM 2078 C C . ASP A 1 260 ? 14.405 -13.087 -34.796 1.00 91.00 260 ASP A C 1
ATOM 2080 O O . ASP A 1 260 ? 13.836 -13.356 -35.852 1.00 91.00 260 ASP A O 1
ATOM 2084 N N . GLY A 1 261 ? 14.391 -11.858 -34.273 1.00 86.56 261 GLY A N 1
ATOM 2085 C CA . GLY A 1 261 ? 13.678 -10.721 -34.858 1.00 86.56 261 GLY A CA 1
ATOM 2086 C C . GLY A 1 261 ? 12.198 -10.639 -34.473 1.00 86.56 261 GLY A C 1
ATOM 2087 O O . GLY A 1 261 ? 11.626 -11.558 -33.889 1.00 86.56 261 GLY A O 1
ATOM 2088 N N . GLU A 1 262 ? 11.591 -9.490 -34.773 1.00 90.88 262 GLU A N 1
ATOM 2089 C CA . GLU A 1 262 ? 10.193 -9.216 -34.442 1.00 90.88 262 GLU A CA 1
ATOM 2090 C C . GLU A 1 262 ? 9.251 -10.102 -35.275 1.00 90.88 262 GLU A C 1
ATOM 2092 O O . GLU A 1 262 ? 9.305 -10.068 -36.510 1.00 90.88 262 GLU A O 1
ATOM 2097 N N . PRO A 1 263 ? 8.383 -10.904 -34.635 1.00 91.56 263 PRO A N 1
ATOM 2098 C CA . PRO A 1 263 ? 7.465 -11.765 -35.356 1.00 91.56 263 PRO A CA 1
ATOM 2099 C C . PRO A 1 263 ? 6.326 -10.944 -35.972 1.00 91.56 263 PRO A C 1
ATOM 2101 O O . PRO A 1 263 ? 5.704 -10.119 -35.307 1.00 91.56 263 PRO A O 1
ATOM 2104 N N . ASN A 1 264 ? 5.978 -11.231 -37.228 1.00 89.75 264 ASN A N 1
ATOM 2105 C CA . ASN A 1 264 ? 4.782 -10.683 -37.878 1.00 89.75 264 ASN A CA 1
ATOM 2106 C C . ASN A 1 264 ? 3.546 -11.552 -37.581 1.00 89.75 264 ASN A C 1
ATOM 2108 O O . ASN A 1 264 ? 2.898 -12.078 -38.487 1.00 89.75 264 ASN A O 1
ATOM 2112 N N . ASP A 1 265 ? 3.270 -11.778 -36.298 1.00 86.94 265 ASP A N 1
ATOM 2113 C CA . ASP A 1 265 ? 2.113 -12.553 -35.866 1.00 86.94 265 ASP A CA 1
ATOM 2114 C C . ASP A 1 265 ? 0.868 -11.672 -35.768 1.00 86.94 265 ASP A C 1
ATOM 2116 O O . ASP A 1 265 ? 0.877 -10.618 -35.134 1.00 86.94 265 ASP A O 1
ATOM 2120 N N . GLN A 1 266 ? -0.242 -12.157 -36.319 1.00 86.56 266 GLN A N 1
ATOM 2121 C CA . GLN A 1 266 ? -1.558 -11.562 -36.118 1.00 86.56 266 GLN A CA 1
ATOM 2122 C C . GLN A 1 266 ? -2.482 -12.608 -35.511 1.00 86.56 266 GLN A C 1
ATOM 2124 O O . GLN A 1 266 ? -2.811 -13.616 -36.137 1.00 86.56 266 GLN A O 1
ATOM 2129 N N . LYS A 1 267 ? -2.886 -12.375 -34.264 1.00 93.00 267 LYS A N 1
ATOM 2130 C CA . LYS A 1 267 ? -3.854 -13.202 -33.551 1.00 93.00 267 LYS A CA 1
ATOM 2131 C C . LYS A 1 267 ? -4.825 -12.274 -32.835 1.00 93.00 267 LYS A C 1
ATOM 2133 O O . LYS A 1 267 ? -4.409 -11.459 -32.021 1.00 93.00 267 LYS A O 1
ATOM 2138 N N . GLU A 1 268 ? -6.107 -12.388 -33.162 1.00 95.44 268 GLU A N 1
ATOM 2139 C CA . GLU A 1 268 ? -7.155 -11.560 -32.563 1.00 95.44 268 GLU A CA 1
ATOM 2140 C C . GLU A 1 268 ? -7.162 -11.708 -31.035 1.00 95.44 268 GLU A C 1
ATOM 2142 O O . GLU A 1 268 ? -7.128 -12.827 -30.518 1.00 95.44 268 GLU A O 1
ATOM 2147 N N . GLY A 1 269 ? -7.169 -10.579 -30.319 1.00 95.31 269 GLY A N 1
ATOM 2148 C CA . GLY A 1 269 ? -7.101 -10.533 -28.857 1.00 95.31 269 GLY A CA 1
ATOM 2149 C C . GLY A 1 269 ? -5.697 -10.721 -28.270 1.00 95.31 269 GLY A C 1
ATOM 2150 O O . GLY A 1 269 ? -5.576 -10.922 -27.061 1.00 95.31 269 GLY A O 1
ATOM 2151 N N . TRP A 1 270 ? -4.646 -10.733 -29.098 1.00 97.00 270 TRP A N 1
ATOM 2152 C CA . TRP A 1 270 ? -3.256 -10.909 -28.676 1.00 97.00 270 TRP A CA 1
ATOM 2153 C C . TRP A 1 270 ? -2.347 -9.865 -29.327 1.00 97.00 270 TRP A C 1
ATOM 2155 O O . TRP A 1 270 ? -2.545 -9.460 -30.472 1.00 97.00 270 TRP A O 1
ATOM 2165 N N . LYS A 1 271 ? -1.295 -9.480 -28.609 1.00 95.88 271 LYS A N 1
ATOM 2166 C CA . LYS A 1 271 ? -0.273 -8.531 -29.043 1.00 95.88 271 LYS A CA 1
ATOM 2167 C C . LYS A 1 271 ? 1.111 -9.135 -28.947 1.00 95.88 271 LYS A C 1
ATOM 2169 O O . LYS A 1 271 ? 1.424 -9.849 -27.996 1.00 95.88 271 LYS A O 1
ATOM 2174 N N . VAL A 1 272 ? 1.943 -8.806 -29.930 1.00 96.31 272 VAL A N 1
ATOM 2175 C CA . VAL A 1 272 ? 3.384 -9.026 -29.845 1.00 96.31 272 VAL A CA 1
ATOM 2176 C C . VAL A 1 272 ? 3.953 -8.010 -28.859 1.00 96.31 272 VAL A C 1
ATOM 2178 O O . VAL A 1 272 ? 3.710 -6.810 -28.976 1.00 96.31 272 VAL A O 1
ATOM 2181 N N . VAL A 1 273 ? 4.697 -8.498 -27.876 1.00 95.19 273 VAL A N 1
ATOM 2182 C CA . VAL A 1 273 ? 5.461 -7.696 -26.921 1.00 95.19 273 VAL A CA 1
ATOM 2183 C C . VAL A 1 273 ? 6.922 -8.097 -26.989 1.00 95.19 273 VAL A C 1
ATOM 2185 O O . VAL A 1 273 ? 7.243 -9.251 -27.277 1.00 95.19 273 VAL A O 1
ATOM 2188 N N . SER A 1 274 ? 7.807 -7.148 -26.702 1.00 95.69 274 SER A N 1
ATOM 2189 C CA . SER A 1 274 ? 9.246 -7.381 -26.625 1.00 95.69 274 SER A CA 1
ATOM 2190 C C . SER A 1 274 ? 9.740 -7.327 -25.184 1.00 95.69 274 SER A C 1
ATOM 2192 O O . SER A 1 274 ? 9.230 -6.553 -24.370 1.00 95.69 274 SER A O 1
ATOM 2194 N N . TYR A 1 275 ? 10.786 -8.084 -24.882 1.00 95.19 275 TYR A N 1
ATOM 2195 C CA . TYR A 1 275 ? 11.481 -8.030 -23.603 1.00 95.19 275 TYR A CA 1
ATOM 2196 C C . TYR A 1 275 ? 12.984 -8.298 -23.777 1.00 95.19 275 TYR A C 1
ATOM 2198 O O . TYR A 1 275 ? 13.384 -9.010 -24.705 1.00 95.19 275 TYR A O 1
ATOM 2206 N N . PRO A 1 276 ? 13.841 -7.724 -22.915 1.00 93.38 276 PRO A N 1
ATOM 2207 C CA . PRO A 1 276 ? 15.274 -7.981 -22.963 1.00 93.38 276 PRO A CA 1
ATOM 2208 C C . PRO A 1 276 ? 15.604 -9.386 -22.441 1.00 93.38 276 PRO A C 1
ATOM 2210 O O . PRO A 1 276 ? 15.038 -9.844 -21.448 1.00 93.38 276 PRO A O 1
ATOM 2213 N N . SER A 1 277 ? 16.568 -10.051 -23.078 1.00 91.94 277 SER A N 1
ATOM 2214 C CA . SER A 1 277 ? 17.176 -11.297 -22.602 1.00 91.94 277 SER A CA 1
ATOM 2215 C C . SER A 1 277 ? 18.676 -11.275 -22.900 1.00 91.94 277 SER A C 1
ATOM 2217 O O . SER A 1 277 ? 19.114 -11.480 -24.036 1.00 91.94 277 SER A O 1
ATOM 2219 N N . GLY A 1 278 ? 19.477 -10.960 -21.878 1.00 89.25 278 GLY A N 1
ATOM 2220 C CA . GLY A 1 278 ? 20.899 -10.657 -22.058 1.00 89.25 278 GLY A CA 1
ATOM 2221 C C . GLY A 1 278 ? 21.094 -9.468 -23.005 1.00 89.25 278 GLY A C 1
ATOM 2222 O O . GLY A 1 278 ? 20.490 -8.417 -22.815 1.00 89.25 278 GLY A O 1
ATOM 2223 N N . GLU A 1 279 ? 21.909 -9.649 -24.044 1.00 91.00 279 GLU A N 1
ATOM 2224 C CA . GLU A 1 279 ? 22.147 -8.636 -25.087 1.00 91.00 279 GLU A CA 1
ATOM 2225 C C . GLU A 1 279 ? 21.101 -8.662 -26.218 1.00 91.00 279 GLU A C 1
ATOM 2227 O O . GLU A 1 279 ? 21.170 -7.858 -27.148 1.00 91.00 279 GLU A O 1
ATOM 2232 N N . LYS A 1 280 ? 20.139 -9.594 -26.177 1.00 94.12 280 LYS A N 1
ATOM 2233 C CA . LYS A 1 280 ? 19.125 -9.767 -27.223 1.00 94.12 280 LYS A CA 1
ATOM 2234 C C . LYS A 1 280 ? 17.784 -9.163 -26.817 1.00 94.12 280 LYS A C 1
ATOM 2236 O O . LYS A 1 280 ? 17.446 -9.078 -25.638 1.00 94.12 280 LYS A O 1
ATOM 2241 N N . THR A 1 281 ? 16.990 -8.811 -27.824 1.00 95.69 281 THR A N 1
ATOM 2242 C CA . THR A 1 281 ? 15.553 -8.550 -27.670 1.00 95.69 281 THR A CA 1
ATOM 2243 C C . THR A 1 281 ? 14.791 -9.797 -28.093 1.00 95.69 281 THR A C 1
ATOM 2245 O O . THR A 1 281 ? 15.019 -10.317 -29.184 1.00 95.69 281 THR A O 1
ATOM 2248 N N . CYS A 1 282 ? 13.914 -10.281 -27.223 1.00 96.75 282 CYS A N 1
ATOM 2249 C CA . CYS A 1 282 ? 13.051 -11.425 -27.478 1.00 96.75 282 CYS A CA 1
ATOM 2250 C C . CYS A 1 282 ? 11.590 -10.988 -27.496 1.00 96.75 282 CYS A C 1
ATOM 2252 O O . CYS A 1 282 ? 11.252 -9.906 -27.015 1.00 96.75 282 CYS A O 1
ATOM 2254 N N . TYR A 1 283 ? 10.734 -11.829 -28.062 1.00 97.19 283 TYR A N 1
ATOM 2255 C CA . TYR A 1 283 ? 9.343 -11.506 -28.333 1.00 97.19 283 TYR A CA 1
ATOM 2256 C C . TYR A 1 283 ? 8.413 -12.593 -27.807 1.00 97.19 283 TYR A C 1
ATOM 2258 O O . TYR A 1 283 ? 8.746 -13.780 -27.805 1.00 97.19 283 TYR A O 1
ATOM 2266 N N . ALA A 1 284 ? 7.216 -12.181 -27.407 1.00 96.50 284 ALA A N 1
ATOM 2267 C CA . ALA A 1 284 ? 6.125 -13.070 -27.041 1.00 96.50 284 ALA A CA 1
ATOM 2268 C C . ALA A 1 284 ? 4.801 -12.529 -27.581 1.00 96.50 284 ALA A C 1
ATOM 2270 O O . ALA A 1 284 ? 4.621 -11.321 -27.704 1.00 96.50 284 ALA A O 1
ATOM 2271 N N . LEU A 1 285 ? 3.854 -13.420 -27.863 1.00 96.75 285 LEU A N 1
ATOM 2272 C CA . LEU A 1 285 ? 2.444 -13.057 -27.972 1.00 96.75 285 LEU A CA 1
ATOM 2273 C C . LEU A 1 285 ? 1.815 -13.129 -26.582 1.00 96.75 285 LEU A C 1
ATOM 2275 O O . LEU A 1 285 ? 1.875 -14.179 -25.940 1.00 96.75 285 LEU A O 1
ATOM 2279 N N . VAL A 1 286 ? 1.151 -12.059 -26.160 1.00 96.19 286 VAL A N 1
ATOM 2280 C CA . VAL A 1 286 ? 0.377 -11.985 -24.910 1.00 96.19 286 VAL A CA 1
ATOM 2281 C C . VAL A 1 286 ? -1.053 -11.515 -25.196 1.00 96.19 286 VAL A C 1
ATOM 2283 O O . VAL A 1 286 ? -1.256 -10.811 -26.183 1.00 96.19 286 VAL A O 1
ATOM 2286 N N . PRO A 1 287 ? -2.062 -11.878 -24.389 1.00 96.38 287 PRO A N 1
ATOM 2287 C CA . PRO A 1 287 ? -3.415 -11.358 -24.533 1.00 96.38 287 PRO A CA 1
ATOM 2288 C C . PRO A 1 287 ? -3.466 -9.833 -24.394 1.00 96.38 287 PRO A C 1
ATOM 2290 O O . PRO A 1 287 ? -2.736 -9.251 -23.591 1.00 96.38 287 PRO A O 1
ATOM 2293 N N . ASP A 1 288 ? -4.394 -9.192 -25.104 1.00 94.94 288 ASP A N 1
ATOM 2294 C CA . ASP A 1 288 ? -4.668 -7.753 -24.969 1.00 94.94 288 ASP A CA 1
ATOM 2295 C C . ASP A 1 288 ? -4.977 -7.352 -23.523 1.00 94.94 288 ASP A C 1
ATOM 2297 O O . ASP A 1 288 ? -4.588 -6.274 -23.077 1.00 94.94 288 ASP A O 1
ATOM 2301 N N . GLU A 1 289 ? -5.629 -8.243 -22.776 1.00 93.88 289 GLU A N 1
ATOM 2302 C CA . GLU A 1 289 ? -5.927 -8.070 -21.356 1.00 93.88 289 GLU A CA 1
ATOM 2303 C C . GLU A 1 289 ? -4.658 -7.902 -20.507 1.00 93.88 289 GLU A C 1
ATOM 2305 O O . GLU A 1 289 ? -4.629 -7.032 -19.642 1.00 93.88 289 GLU A O 1
ATOM 2310 N N . MET A 1 290 ? -3.591 -8.663 -20.785 1.00 93.50 290 MET A N 1
ATOM 2311 C CA . MET A 1 290 ? -2.317 -8.541 -20.064 1.00 93.50 290 MET A CA 1
ATOM 2312 C C . MET A 1 290 ? -1.663 -7.181 -20.331 1.00 93.50 290 MET A C 1
ATOM 2314 O O . MET A 1 290 ? -1.139 -6.533 -19.423 1.00 93.50 290 MET A O 1
ATOM 2318 N N . VAL A 1 291 ? -1.709 -6.725 -21.587 1.00 93.00 291 VAL A N 1
ATOM 2319 C CA . VAL A 1 291 ? -1.198 -5.399 -21.962 1.00 93.00 291 VAL A CA 1
ATOM 2320 C C . VAL A 1 291 ? -2.015 -4.311 -21.272 1.00 93.00 291 VAL A C 1
ATOM 2322 O O . VAL A 1 291 ? -1.442 -3.374 -20.719 1.00 93.00 291 VAL A O 1
ATOM 2325 N N . LEU A 1 292 ? -3.344 -4.438 -21.260 1.00 91.94 292 LEU A N 1
ATOM 2326 C CA . LEU A 1 292 ? -4.233 -3.495 -20.588 1.00 91.94 292 LEU A CA 1
ATOM 2327 C C . LEU A 1 292 ? -3.960 -3.442 -19.081 1.00 91.94 292 LEU A C 1
ATOM 2329 O O . LEU A 1 292 ? -3.817 -2.350 -18.542 1.00 91.94 292 LEU A O 1
ATOM 2333 N N . SER A 1 293 ? -3.831 -4.589 -18.407 1.00 90.94 293 SER A N 1
ATOM 2334 C CA . SER A 1 293 ? -3.574 -4.622 -16.964 1.00 90.94 293 SER A CA 1
ATOM 2335 C C . SER A 1 293 ? -2.241 -3.967 -16.608 1.00 90.94 293 SER A C 1
ATOM 2337 O O . SER A 1 293 ? -2.204 -3.135 -15.708 1.00 90.94 293 SER A O 1
ATOM 2339 N N . LYS A 1 294 ? -1.165 -4.273 -17.351 1.00 91.00 294 LYS A N 1
ATOM 2340 C CA . LYS A 1 294 ? 0.168 -3.703 -17.090 1.00 91.00 294 LYS A CA 1
ATOM 2341 C C . LYS A 1 294 ? 0.246 -2.213 -17.421 1.00 91.00 294 LYS A C 1
ATOM 2343 O O . LYS A 1 294 ? 0.921 -1.461 -16.731 1.00 91.00 294 LYS A O 1
ATOM 2348 N N . THR A 1 295 ? -0.452 -1.766 -18.466 1.00 90.06 295 THR A N 1
ATOM 2349 C CA . THR A 1 295 ? -0.481 -0.337 -18.829 1.00 90.06 295 THR A CA 1
ATOM 2350 C C .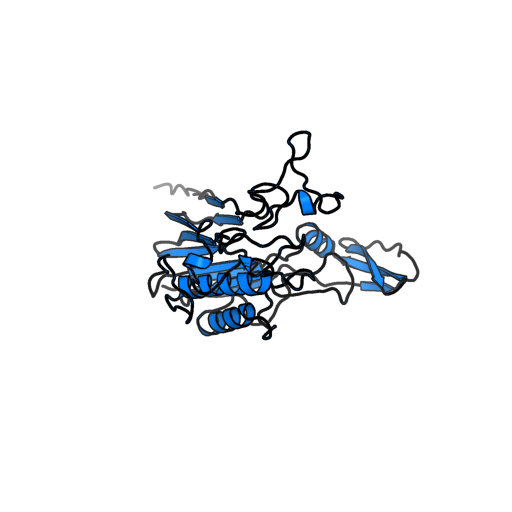 THR A 1 295 ? -1.362 0.497 -17.904 1.00 90.06 295 THR A C 1
ATOM 2352 O O . THR A 1 295 ? -1.104 1.688 -17.749 1.00 90.06 295 THR A O 1
ATOM 2355 N N . ALA A 1 296 ? -2.380 -0.103 -17.283 1.00 90.94 296 ALA A N 1
ATOM 2356 C CA . ALA A 1 296 ? -3.243 0.581 -16.329 1.00 90.94 296 ALA A CA 1
ATOM 2357 C C . ALA A 1 296 ? -2.555 0.835 -14.978 1.00 90.94 296 ALA A C 1
ATOM 2359 O O . ALA A 1 296 ? -2.847 1.843 -14.337 1.00 90.94 296 ALA A O 1
ATOM 2360 N N . SER A 1 297 ? -1.685 -0.079 -14.538 1.00 92.44 297 SER A N 1
ATOM 2361 C CA . SER A 1 297 ? -1.040 -0.047 -13.223 1.00 92.44 297 SER A CA 1
ATOM 2362 C C . SER A 1 297 ? 0.147 -1.022 -13.177 1.00 92.44 297 SER A C 1
ATOM 2364 O O . SER A 1 297 ? 0.176 -2.019 -13.897 1.00 92.44 297 SER A O 1
ATOM 2366 N N . ASP A 1 298 ? 1.138 -0.756 -12.330 1.00 90.88 298 ASP A N 1
ATOM 2367 C CA . ASP A 1 298 ? 2.187 -1.715 -11.943 1.00 90.88 298 ASP A CA 1
ATOM 2368 C C . ASP A 1 298 ? 1.734 -2.719 -10.874 1.00 90.88 298 ASP A C 1
ATOM 2370 O O . ASP A 1 298 ? 2.373 -3.757 -10.684 1.00 90.88 298 ASP A O 1
ATOM 2374 N N . HIS A 1 299 ? 0.585 -2.456 -10.256 1.00 96.31 299 HIS A N 1
ATOM 2375 C CA . HIS A 1 299 ? -0.137 -3.382 -9.392 1.00 96.31 299 HIS A CA 1
ATOM 2376 C C . HIS A 1 299 ? -1.372 -3.962 -10.091 1.00 96.31 299 HIS A C 1
ATOM 2378 O O . HIS A 1 299 ? -2.071 -3.272 -10.837 1.00 96.31 299 HIS A O 1
ATOM 2384 N N . PHE A 1 300 ? -1.690 -5.218 -9.800 1.00 96.38 300 PHE A N 1
ATOM 2385 C CA . PHE A 1 300 ? -2.906 -5.886 -10.242 1.00 96.38 300 PHE A CA 1
ATOM 2386 C C . PHE A 1 300 ? -4.047 -5.646 -9.256 1.00 96.38 300 PHE A C 1
ATOM 2388 O O . PHE A 1 300 ? -3.881 -5.770 -8.044 1.00 96.38 300 PHE A O 1
ATOM 2395 N N . ALA A 1 301 ? -5.240 -5.374 -9.784 1.00 95.69 301 ALA A N 1
ATOM 2396 C CA . ALA A 1 301 ? -6.429 -5.245 -8.955 1.00 95.69 301 ALA A CA 1
ATOM 2397 C C . ALA A 1 301 ? -6.733 -6.569 -8.230 1.00 95.69 301 ALA A C 1
ATOM 2399 O O . ALA A 1 301 ? -6.786 -7.634 -8.849 1.00 95.69 301 ALA A O 1
ATOM 2400 N N . ILE A 1 302 ? -6.971 -6.490 -6.922 1.00 97.81 302 ILE A N 1
ATOM 2401 C CA . ILE A 1 302 ? -7.389 -7.616 -6.080 1.00 97.81 302 ILE A CA 1
ATOM 2402 C C . ILE A 1 302 ? -8.863 -7.474 -5.701 1.00 97.81 302 ILE A C 1
ATOM 2404 O O . ILE A 1 302 ? -9.384 -6.360 -5.621 1.00 97.81 302 ILE A O 1
ATOM 2408 N N . PHE A 1 303 ? -9.548 -8.592 -5.466 1.00 98.12 303 PHE A N 1
ATOM 2409 C CA . PHE A 1 303 ? -10.956 -8.577 -5.070 1.00 98.12 303 PHE A CA 1
ATOM 2410 C C . PHE A 1 303 ? -11.275 -9.634 -4.017 1.00 98.12 303 PHE A C 1
ATOM 2412 O O . PHE A 1 303 ? -10.643 -10.689 -3.958 1.00 98.12 303 PHE A O 1
ATOM 2419 N N . ALA A 1 304 ? -12.299 -9.345 -3.217 1.00 98.25 304 ALA A N 1
ATOM 2420 C CA . ALA A 1 304 ? -12.914 -10.277 -2.287 1.00 98.25 304 ALA A CA 1
ATOM 2421 C C . ALA A 1 304 ? -14.435 -10.075 -2.315 1.00 98.25 304 ALA A C 1
ATOM 2423 O O . ALA A 1 304 ? -14.925 -8.977 -2.043 1.00 98.25 304 ALA A O 1
ATOM 2424 N N . GLU A 1 305 ? -15.176 -11.127 -2.640 1.00 98.06 305 GLU A N 1
ATOM 2425 C CA . GLU A 1 305 ? -16.609 -11.221 -2.397 1.00 98.06 305 GLU A CA 1
ATOM 2426 C C . GLU A 1 305 ? -16.820 -11.848 -1.023 1.00 98.06 305 GLU A C 1
ATOM 2428 O O . GLU A 1 305 ? -16.308 -12.931 -0.733 1.00 98.06 305 GLU A O 1
ATOM 2433 N N . VAL A 1 306 ? -17.549 -11.150 -0.155 1.00 97.50 306 VAL A N 1
ATOM 2434 C CA . VAL A 1 306 ? -17.671 -11.537 1.250 1.00 97.50 306 VAL A CA 1
ATOM 2435 C C . VAL A 1 306 ? -19.098 -11.406 1.746 1.00 97.50 306 VAL A C 1
ATOM 2437 O O . VAL A 1 306 ? -19.832 -10.496 1.354 1.00 97.50 306 VAL A O 1
ATOM 2440 N N . THR A 1 307 ? -19.478 -12.290 2.661 1.00 97.12 307 THR A N 1
ATOM 2441 C CA . THR A 1 307 ? -20.733 -12.195 3.405 1.00 97.12 307 THR A CA 1
ATOM 2442 C C . THR A 1 307 ? -20.454 -11.745 4.825 1.00 97.12 307 THR A C 1
ATOM 2444 O O . THR A 1 307 ? -19.625 -12.334 5.517 1.00 97.12 307 THR A O 1
ATOM 2447 N N . LEU A 1 308 ? -21.168 -10.711 5.268 1.00 96.25 308 LEU A N 1
ATOM 2448 C CA . LEU A 1 308 ? -21.166 -10.287 6.662 1.00 96.25 308 LEU A CA 1
ATOM 2449 C C . LEU A 1 308 ? -22.023 -11.258 7.485 1.00 96.25 308 LEU A C 1
ATOM 2451 O O . LEU A 1 308 ? -23.198 -11.468 7.175 1.00 96.25 308 LEU A O 1
ATOM 2455 N N . LYS A 1 309 ? -21.421 -11.848 8.515 1.00 92.38 309 LYS A N 1
ATOM 2456 C CA . LYS A 1 309 ? -22.089 -12.721 9.478 1.00 92.38 309 LYS A CA 1
ATOM 2457 C C . LYS A 1 309 ? -23.078 -11.917 10.330 1.00 92.38 309 LYS A C 1
ATOM 2459 O O . LYS A 1 309 ? -22.858 -10.721 10.533 1.00 92.38 309 LYS A O 1
ATOM 2464 N N . PRO A 1 310 ? -24.154 -12.563 10.810 1.00 74.69 310 PRO A N 1
ATOM 2465 C CA . PRO A 1 310 ? -25.071 -11.969 11.777 1.00 74.69 310 PRO A CA 1
ATOM 2466 C C . PRO A 1 310 ? -24.377 -11.540 13.071 1.00 74.69 310 PRO A C 1
ATOM 2468 O O . PRO A 1 310 ? -23.408 -12.221 13.478 1.00 74.69 310 PRO A O 1
#

Radius of gyration: 22.24 Å; chains: 1; bounding box: 78×48×61 Å

Sequence (310 aa):
LKKFGMQFISTPFQSAIRPANTGMNAKKLPDGSYTTNTNHPDWLKLADHDNFGLFPAEYSSGLISKFPILNLNVISDLKWKDFDPSFDPAAFKDARGLPYRRDLELFDKNFMDVTIVIGATPVHVIILHTVPAFNFGNPNGLNELRNAAQLRFLKYYLTGVVSKTDQPIVKSLNPGEAFIAMGDWNVDRDNSELEGAVVLKELGALFQYWIKDRVITYESQNYSPDRFSSQLDYILLSPHFDIVDSGVFRNENRIEKGCDGEPNDQKEGWKVVSYPSGEKTCYALVPDEMVLSKTASDHFAIFAEVTLKP